Protein AF-A0A3A9BM14-F1 (afdb_monomer)

pLDDT: mean 90.72, std 15.38, range [27.19, 98.81]

Foldseek 3Di:
DDDDDDDDDDPDDPDDDQPQFDFADADPDDVPPQDADQDPLPDCVQQVFWFPVGGLSLLLVQLPDDQVPRDDDDAPPPVDPDDDGSNVRSLVVSLCRQQPVLAGTSVLLNCLLSLLVSLVVCVVVVPLVVLLSSLLSQLSNLLNVPDPDDDPDVSSRSNNVSSLVSNLNSLSNCRNPPLVVLLVDDPLSLQSSLLSNLSSLPVSPVSNLCVVCVLFFLFFQDPPPRDTDPQGGPPRDDCVVFWDFADQDPDHDPSYDSPDSRRNSSSSCSSSVNPVSNVSVRRQQIWGQDPPPRDIDRSSVRSSVVRD

Sequence (308 aa):
MELTKTTASKEKKTGTQPCAGVPFQAAEQRTGQYPYTLQELDSPLWEAYRGAYGNVREYLMILMGERELAPETFKLRRLDKTPKTNYEMAFDNLCENLWHQMSFYPATWLAMPYLARLMENWEKEKDREWLFQGILAAGSCLATDVYDSRPEDACVQESYENAILQIRAITTDFLAEHMDYVQEKDIGWRRGFAFAVTAILGEKRLAFMLTMSGLESCYIVCPGCENCDEDMEFGYFDLSERIEKAEAPDEKWDGVSLADGKLWLFNLFALLDDTEGMERLCYYFGTYTCPECGEQTPVFTGMEGYFL

Secondary structure (DSSP, 8-state):
----------------PPP-PPPPPPP---TTSS---PPPTT-THHHHS-BTTB--HHHHHHHTS-GGGPPP---S-TT--S---HHHHHHHHHHHHHSGGG---THHHHHHHHHHHHHHHHHHHT-HHHHHHHHHHHHHHHHHTTS----S-HHHHHHHHHHHHHHHHHHHHHHHH-HHHHHTS-HHHHHHHHHHHHHHHT-HHHHHHHHHHTTTB--EE-TTT--EE---BBTTB-GGGTEEPPPPP-SPP-SS--S-HHHHHHHHHHHTT-HHHHHHHHHHTSEEE-TTT--EEEHHHHHHHHH-

Nearest PDB structures (foldseek):
  4wnf-assembly1_A  TM=4.275E-01  e=5.633E+00  Homo sapiens
  6ob6-assembly1_A  TM=2.615E-01  e=4.010E+00  Homo sapiens

Mean predicted aligned error: 6.32 Å

Solvent-accessible surface area (backbone atoms only — not comparable to full-atom values): 17234 Å² total; per-residue (Å²): 134,87,76,89,81,79,81,76,79,78,75,76,75,82,67,81,75,75,66,80,37,52,67,40,50,59,55,90,79,55,95,77,76,49,74,52,61,73,70,62,83,86,42,72,59,47,76,74,31,28,22,74,85,37,67,54,55,69,31,52,56,39,66,76,46,59,64,94,70,29,62,91,67,76,69,76,66,74,83,63,80,72,88,67,55,39,38,56,37,30,51,51,44,41,48,48,18,29,30,44,94,70,37,65,26,57,23,37,52,60,44,41,25,49,52,30,54,51,39,57,50,26,56,76,70,66,35,63,67,58,37,52,53,43,48,37,50,52,6,49,39,34,16,27,62,66,62,92,80,70,69,91,47,65,67,50,45,50,14,29,54,20,15,48,54,44,40,33,42,55,48,36,33,44,50,42,76,41,50,69,66,48,53,72,48,56,70,69,58,42,50,50,44,51,30,10,48,35,12,51,75,64,44,16,61,59,15,29,53,42,57,76,35,67,76,46,43,63,44,27,22,38,92,84,76,64,52,72,42,76,68,40,29,71,94,79,37,72,55,73,82,41,32,52,59,33,82,74,71,89,71,80,58,85,27,74,71,72,85,48,65,67,52,46,49,52,25,51,32,38,62,54,70,33,65,65,57,49,59,47,47,19,46,52,66,8,38,30,43,39,89,89,81,61,50,72,44,49,30,53,62,22,26,43,65,59,79,109

Structure (mmCIF, N/CA/C/O backbone):
data_AF-A0A3A9BM14-F1
#
_entry.id   AF-A0A3A9BM14-F1
#
loop_
_atom_site.group_PDB
_atom_site.id
_atom_site.type_symbol
_atom_site.label_atom_id
_atom_site.label_alt_id
_atom_site.label_comp_id
_atom_site.label_asym_id
_atom_site.label_entity_id
_atom_site.label_seq_id
_atom_site.pdbx_PDB_ins_code
_atom_site.Cartn_x
_atom_site.Cartn_y
_atom_site.Cartn_z
_atom_site.occupancy
_atom_site.B_iso_or_equiv
_atom_site.auth_seq_id
_atom_site.auth_comp_id
_atom_site.auth_asym_id
_atom_site.auth_atom_id
_atom_site.pdbx_PDB_model_num
ATOM 1 N N . MET A 1 1 ? -47.122 -34.939 31.403 1.00 34.91 1 MET A N 1
ATOM 2 C CA . MET A 1 1 ? -45.705 -34.656 31.112 1.00 34.91 1 MET A CA 1
ATOM 3 C C . MET A 1 1 ? -45.588 -34.574 29.603 1.00 34.91 1 MET A C 1
ATOM 5 O O . MET A 1 1 ? -45.767 -35.587 28.949 1.00 34.91 1 MET A O 1
ATOM 9 N N . GLU A 1 2 ? -45.723 -33.372 29.041 1.00 27.19 2 GLU A N 1
ATOM 10 C CA . GLU A 1 2 ? -44.609 -32.413 28.850 1.00 27.19 2 GLU A CA 1
ATOM 11 C C . GLU A 1 2 ? -43.714 -32.881 27.691 1.00 27.19 2 GLU A C 1
ATOM 13 O O . GLU A 1 2 ? -43.302 -34.028 27.672 1.00 27.19 2 GLU A O 1
ATOM 18 N N . LEU A 1 3 ? -43.370 -32.105 26.668 1.00 29.27 3 LEU A N 1
ATOM 19 C CA . LEU A 1 3 ? -43.448 -30.670 26.423 1.00 29.27 3 LEU A CA 1
ATOM 20 C C . LEU A 1 3 ? -43.493 -30.483 24.897 1.00 29.27 3 LEU A C 1
ATOM 22 O O . LEU A 1 3 ? -42.619 -30.966 24.178 1.00 29.27 3 LEU A O 1
ATOM 26 N N . THR A 1 4 ? -44.488 -29.750 24.407 1.00 32.12 4 THR A N 1
ATOM 27 C CA . THR A 1 4 ? -44.455 -29.093 23.096 1.00 32.12 4 THR A CA 1
ATOM 28 C C . THR A 1 4 ? -43.295 -28.098 23.077 1.00 32.12 4 THR A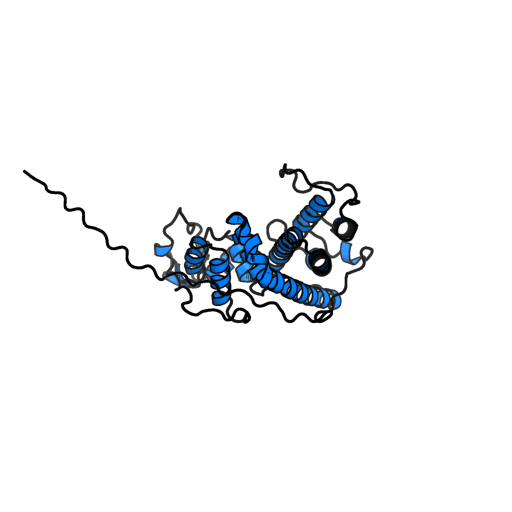 C 1
ATOM 30 O O . THR A 1 4 ? -43.334 -27.098 23.791 1.00 32.12 4 THR A O 1
ATOM 33 N N . LYS A 1 5 ? -42.255 -28.364 22.278 1.00 33.72 5 LYS A N 1
ATOM 34 C CA . LYS A 1 5 ? -41.194 -27.390 21.999 1.00 33.72 5 LYS A CA 1
ATOM 35 C C . LYS A 1 5 ? -41.661 -26.437 20.904 1.00 33.72 5 LYS A C 1
ATOM 37 O O . LYS A 1 5 ? -41.657 -26.767 19.724 1.00 33.72 5 LYS A O 1
ATOM 42 N N . THR A 1 6 ? -42.062 -25.249 21.330 1.00 32.09 6 THR A N 1
ATOM 43 C CA . THR A 1 6 ? -42.185 -24.041 20.519 1.00 32.09 6 THR A CA 1
ATOM 44 C C . THR A 1 6 ? -40.808 -23.667 19.967 1.00 32.09 6 THR A C 1
ATOM 46 O O . THR A 1 6 ? -39.925 -23.231 20.703 1.00 32.09 6 THR A O 1
ATOM 49 N N . THR A 1 7 ? -40.601 -23.833 18.663 1.00 30.39 7 THR A N 1
ATOM 50 C CA . THR A 1 7 ? -39.496 -23.196 17.939 1.00 30.39 7 THR A CA 1
ATOM 51 C C . THR A 1 7 ? -39.831 -21.723 17.750 1.00 30.39 7 THR A C 1
ATOM 53 O O . THR A 1 7 ? -40.600 -21.355 16.864 1.00 30.39 7 THR A O 1
ATOM 56 N N . ALA A 1 8 ? -39.272 -20.882 18.617 1.00 30.05 8 ALA A N 1
ATOM 57 C CA . ALA A 1 8 ? -39.237 -19.444 18.416 1.00 30.05 8 ALA A CA 1
ATOM 58 C C . ALA A 1 8 ? -38.345 -19.139 17.202 1.00 30.05 8 ALA A C 1
ATOM 60 O O . ALA A 1 8 ? -37.129 -19.329 17.238 1.00 30.05 8 ALA A O 1
ATOM 61 N N . SER A 1 9 ? -38.974 -18.690 16.118 1.00 30.41 9 SER A N 1
ATOM 62 C CA . SER A 1 9 ? -38.313 -18.028 14.998 1.00 30.41 9 SER A CA 1
ATOM 63 C C . SER A 1 9 ? -37.663 -16.748 15.524 1.00 30.41 9 SER A C 1
ATOM 65 O O . SER A 1 9 ? -38.359 -15.772 15.793 1.00 30.41 9 SER A O 1
ATOM 67 N N . LYS A 1 10 ? -36.337 -16.755 15.703 1.00 33.12 10 LYS A N 1
ATOM 68 C CA . LYS A 1 10 ? -35.570 -15.518 15.868 1.00 33.12 10 LYS A CA 1
ATOM 69 C C . LYS A 1 10 ? -35.674 -14.744 14.560 1.00 33.12 10 LYS A C 1
A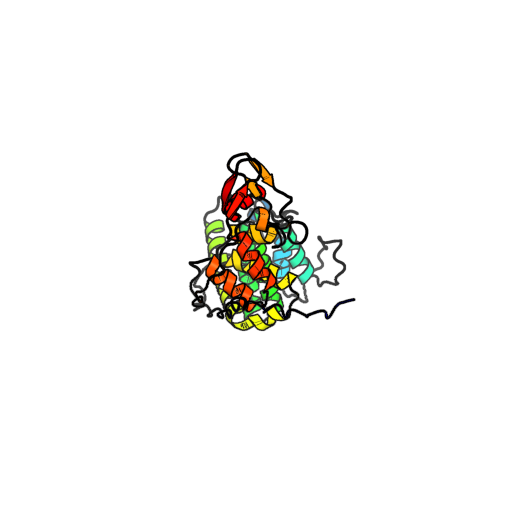TOM 71 O O . LYS A 1 10 ? -35.104 -15.147 13.548 1.00 33.12 10 LYS A O 1
ATOM 76 N N . GLU A 1 11 ? -36.428 -13.655 14.595 1.00 28.95 11 GLU A N 1
ATOM 77 C CA . GLU A 1 11 ? -36.419 -12.630 13.562 1.00 28.95 11 GLU A CA 1
ATOM 78 C C . GLU A 1 11 ? -34.969 -12.192 13.322 1.00 28.95 11 GLU A C 1
ATOM 80 O O . GLU A 1 11 ? -34.281 -11.712 14.227 1.00 28.95 11 GLU A O 1
ATOM 85 N N . LYS A 1 12 ? -34.489 -12.400 12.092 1.00 30.92 12 LYS A N 1
ATOM 86 C CA . LYS A 1 12 ? -33.296 -11.730 11.579 1.00 30.92 12 LYS A CA 1
ATOM 87 C C . LYS A 1 12 ? -33.589 -10.235 11.647 1.00 30.92 12 LYS A C 1
ATOM 89 O O . LYS A 1 12 ? -34.360 -9.730 10.833 1.00 30.92 12 LYS A O 1
ATOM 94 N N . LYS A 1 13 ? -32.983 -9.539 12.612 1.00 32.81 13 LYS A N 1
ATOM 95 C CA . LYS A 1 13 ? -32.814 -8.089 12.519 1.00 32.81 13 LYS A CA 1
ATOM 96 C C . LYS A 1 13 ? -32.187 -7.816 11.156 1.00 32.81 13 LYS A C 1
ATOM 98 O O . LYS A 1 13 ? -31.149 -8.385 10.824 1.00 32.81 13 LYS A O 1
ATOM 103 N N . THR A 1 14 ? -32.884 -7.021 10.361 1.00 33.28 14 THR A N 1
ATOM 104 C CA . THR A 1 14 ? -32.417 -6.446 9.106 1.00 33.28 14 THR A CA 1
ATOM 105 C C . THR A 1 14 ? -31.132 -5.686 9.395 1.00 33.28 14 THR A C 1
ATOM 107 O O . THR A 1 14 ? -31.178 -4.565 9.897 1.00 33.28 14 THR A O 1
ATOM 110 N N . GLY A 1 15 ? -29.996 -6.346 9.166 1.00 35.81 15 GLY A N 1
ATOM 111 C CA . GLY A 1 15 ? -28.701 -5.689 9.132 1.00 35.81 15 GLY A CA 1
ATOM 112 C C . GLY A 1 15 ? -28.738 -4.632 8.041 1.00 35.81 15 GLY A C 1
ATOM 113 O O . GLY A 1 15 ? -29.268 -4.884 6.954 1.00 35.81 15 GLY A O 1
ATOM 114 N N . THR A 1 16 ? -28.242 -3.448 8.376 1.00 41.06 16 THR A N 1
ATOM 115 C CA . THR A 1 16 ? -27.974 -2.350 7.455 1.00 41.06 16 THR A CA 1
ATOM 116 C C . THR A 1 16 ? -27.329 -2.931 6.202 1.00 41.06 16 THR A C 1
ATOM 118 O O . THR A 1 16 ? -26.332 -3.648 6.281 1.00 41.06 16 THR A O 1
ATOM 121 N N . GLN A 1 17 ? -27.976 -2.736 5.058 1.00 43.22 17 GLN A N 1
ATOM 122 C CA . GLN A 1 17 ? -27.499 -3.271 3.792 1.00 43.22 17 GLN A CA 1
ATOM 123 C C . GLN A 1 17 ? -26.143 -2.602 3.508 1.00 43.22 17 GLN A C 1
ATOM 125 O O . GLN A 1 17 ? -26.105 -1.370 3.512 1.00 43.22 17 GLN A O 1
ATOM 130 N N . PRO A 1 18 ? -25.039 -3.357 3.336 1.00 53.84 18 PRO A N 1
ATOM 131 C CA . PRO A 1 18 ? -23.729 -2.751 3.132 1.00 53.84 18 PRO A CA 1
ATOM 132 C C . PRO A 1 18 ? -23.779 -1.814 1.922 1.00 53.84 18 PRO A C 1
ATOM 134 O O . PRO A 1 18 ? -24.450 -2.109 0.926 1.00 53.84 18 PRO A O 1
ATOM 137 N N . CYS A 1 19 ? -23.123 -0.658 2.050 1.00 56.75 19 CYS A N 1
ATOM 138 C CA . CYS A 1 19 ? -23.063 0.361 1.010 1.00 56.75 19 CYS A CA 1
ATOM 139 C C . CYS A 1 19 ? -22.627 -0.291 -0.311 1.00 56.75 19 CYS A C 1
ATOM 141 O O . CYS A 1 19 ? -21.595 -0.953 -0.368 1.00 56.75 19 CYS A O 1
ATOM 143 N N . ALA A 1 20 ? -23.430 -0.155 -1.370 1.00 68.62 20 ALA A N 1
ATOM 144 C CA . ALA A 1 20 ? -23.022 -0.603 -2.696 1.00 68.62 20 ALA A CA 1
ATOM 145 C C . ALA A 1 20 ? -21.888 0.317 -3.167 1.00 68.62 20 ALA A C 1
ATOM 147 O O . ALA A 1 20 ? -22.146 1.498 -3.414 1.00 68.62 20 ALA A O 1
ATOM 148 N N . GLY A 1 21 ? -20.663 -0.215 -3.234 1.00 78.81 21 GLY A N 1
ATOM 149 C CA . GLY A 1 21 ? -19.456 0.557 -3.531 1.00 78.81 21 GLY A CA 1
ATOM 150 C C . GLY A 1 21 ? -19.586 1.382 -4.811 1.00 78.81 21 GLY A C 1
ATOM 151 O O . GLY A 1 21 ? -20.150 0.925 -5.809 1.00 78.81 21 GLY A O 1
ATOM 152 N N . VAL A 1 22 ? -19.087 2.616 -4.770 1.00 87.50 22 VAL A N 1
ATOM 153 C CA . VAL A 1 22 ? -19.095 3.534 -5.915 1.00 87.50 22 VAL A CA 1
ATOM 154 C C . VAL A 1 22 ? -17.809 3.357 -6.726 1.00 87.50 22 VAL A C 1
ATOM 156 O O . VAL A 1 22 ? -16.735 3.518 -6.147 1.00 87.50 22 VAL A O 1
ATOM 159 N N . PRO A 1 23 ? -17.885 3.043 -8.037 1.00 90.38 23 PRO A N 1
ATOM 160 C CA . PRO A 1 23 ? -16.704 2.915 -8.886 1.00 90.38 23 PRO A CA 1
ATOM 161 C C . PRO A 1 23 ? -15.851 4.185 -8.899 1.00 90.38 23 PRO A C 1
ATOM 163 O O . PRO A 1 23 ? -16.381 5.298 -8.930 1.00 90.38 23 PRO A O 1
ATOM 166 N N . PHE A 1 24 ? -14.532 4.001 -8.931 1.00 93.06 24 PHE A N 1
ATOM 167 C CA . PHE A 1 24 ? -13.585 5.088 -9.150 1.00 93.06 24 PHE A CA 1
ATOM 168 C C . PHE A 1 24 ? -13.808 5.690 -10.540 1.00 93.06 24 PHE A C 1
ATOM 170 O O . PHE A 1 24 ? -14.068 4.970 -11.507 1.00 93.06 24 PHE A O 1
ATOM 177 N N . GLN A 1 25 ? -13.714 7.012 -10.645 1.00 91.19 25 GLN A N 1
ATOM 178 C CA . GLN A 1 25 ? -13.680 7.689 -11.937 1.00 91.19 25 GLN A CA 1
ATOM 179 C C . GLN A 1 25 ? -12.226 7.814 -12.384 1.00 91.19 25 GLN A C 1
ATOM 181 O O . GLN A 1 25 ? -11.364 8.177 -11.583 1.00 91.19 25 GLN A O 1
ATOM 186 N N . ALA A 1 26 ? -11.972 7.523 -13.661 1.00 86.88 26 ALA A N 1
ATOM 187 C CA . ALA A 1 26 ? -10.646 7.661 -14.250 1.00 86.88 26 ALA A CA 1
ATOM 188 C C . ALA A 1 26 ? -10.095 9.075 -14.012 1.00 86.88 26 ALA A C 1
ATOM 190 O O . ALA A 1 26 ? -10.829 10.070 -14.070 1.00 86.88 26 ALA A O 1
ATOM 191 N N . ALA A 1 27 ? -8.798 9.161 -13.749 1.00 78.94 27 ALA A N 1
ATOM 192 C CA . ALA A 1 27 ? -8.115 10.431 -13.665 1.00 78.94 27 ALA A CA 1
ATOM 193 C C . ALA A 1 27 ? -8.164 11.108 -15.044 1.00 78.94 27 ALA A C 1
ATOM 195 O O . ALA A 1 27 ? -7.923 10.484 -16.077 1.00 78.94 27 ALA A O 1
ATOM 196 N N . GLU A 1 28 ? -8.435 12.416 -15.088 1.00 68.50 28 GLU A N 1
ATOM 197 C CA . GLU A 1 28 ? -8.215 13.201 -16.307 1.00 68.50 28 GLU A CA 1
ATOM 198 C C . GLU A 1 28 ? -6.698 13.332 -16.551 1.00 68.50 28 GLU A C 1
ATOM 200 O O . GLU A 1 28 ? -6.102 14.380 -16.300 1.00 68.50 28 GLU A O 1
ATOM 205 N N . GLN A 1 29 ? -6.040 12.256 -16.994 1.00 61.94 29 GLN A N 1
ATOM 206 C CA . GLN A 1 29 ? -4.607 12.266 -17.262 1.00 61.94 29 GLN A CA 1
ATOM 207 C C . GLN A 1 29 ? -4.277 13.236 -18.399 1.00 61.94 29 GLN A C 1
ATOM 209 O O . GLN A 1 29 ? -4.825 13.171 -19.504 1.00 61.94 29 GLN A O 1
ATOM 214 N N . ARG A 1 30 ? -3.285 14.097 -18.162 1.00 60.50 30 ARG A N 1
ATOM 215 C CA . ARG A 1 30 ? -2.548 14.777 -19.231 1.00 60.50 30 ARG A CA 1
ATOM 216 C C . ARG A 1 30 ? -1.130 14.231 -19.239 1.00 60.50 30 ARG A C 1
ATOM 218 O O . ARG A 1 30 ? -0.424 14.315 -18.240 1.00 60.50 30 ARG A O 1
ATOM 225 N N . THR A 1 31 ? -0.688 13.670 -20.361 1.00 60.03 31 THR A N 1
ATOM 226 C CA . THR A 1 31 ? 0.698 13.203 -20.510 1.00 60.03 31 THR A CA 1
ATOM 227 C C . THR A 1 31 ? 1.679 14.304 -20.088 1.00 60.03 31 THR A C 1
ATOM 229 O O . THR A 1 31 ? 1.597 15.426 -20.587 1.00 60.03 31 THR A O 1
ATOM 232 N N . GLY A 1 32 ? 2.600 13.990 -19.171 1.00 67.25 32 GLY A N 1
ATOM 233 C CA . GLY A 1 32 ? 3.591 14.945 -18.658 1.00 67.25 32 GLY A CA 1
ATOM 234 C C . GLY A 1 32 ? 3.098 15.868 -17.536 1.00 67.25 32 GLY A C 1
ATOM 235 O O . GLY A 1 32 ? 3.764 16.857 -17.243 1.00 67.25 32 GLY A O 1
ATOM 236 N N . GLN A 1 33 ? 1.956 15.570 -16.910 1.00 80.88 33 GLN A N 1
ATOM 237 C CA . GLN A 1 33 ? 1.412 16.357 -15.797 1.00 80.88 33 GLN A CA 1
ATOM 238 C C . GLN A 1 33 ? 2.306 16.351 -14.546 1.00 80.88 33 GLN A C 1
ATOM 240 O O . GLN A 1 33 ? 2.359 17.361 -13.847 1.00 80.88 33 GLN A O 1
ATOM 245 N N . TYR A 1 34 ? 3.033 15.257 -14.299 1.00 87.50 34 TYR A N 1
ATOM 246 C CA . TYR A 1 34 ? 3.915 15.090 -13.140 1.00 87.50 34 TYR A CA 1
ATOM 247 C C . TYR A 1 34 ? 5.324 14.685 -13.601 1.00 87.50 34 TYR A C 1
ATOM 249 O O . TYR A 1 34 ? 5.630 13.496 -13.691 1.00 87.50 34 TYR A O 1
ATOM 257 N N . PRO A 1 35 ? 6.189 15.641 -13.981 1.00 92.31 35 PRO A N 1
ATOM 258 C CA . PRO A 1 35 ? 7.515 15.316 -14.493 1.00 92.31 35 PRO A CA 1
ATOM 259 C C . PRO A 1 35 ? 8.417 14.760 -13.382 1.00 92.31 35 PRO A C 1
ATOM 261 O O . PRO A 1 35 ? 8.706 15.445 -12.408 1.00 92.31 35 PRO A O 1
ATOM 264 N N . TYR A 1 36 ? 8.919 13.540 -13.553 1.00 96.31 36 TYR A N 1
ATOM 265 C CA . TYR A 1 36 ? 9.937 12.938 -12.688 1.00 96.31 36 TYR A CA 1
ATOM 266 C C . TYR A 1 36 ? 11.169 12.539 -13.510 1.00 96.31 36 TYR A C 1
ATOM 268 O O . TYR A 1 36 ? 11.092 12.329 -14.725 1.00 96.31 36 TYR A O 1
ATOM 276 N N . THR A 1 37 ? 12.319 12.436 -12.846 1.00 96.12 37 THR A N 1
ATOM 277 C CA . THR A 1 37 ? 13.608 12.101 -13.468 1.00 96.12 37 THR A CA 1
ATOM 278 C C . THR A 1 37 ? 14.123 10.770 -12.937 1.00 96.12 37 THR A C 1
ATOM 280 O O . THR A 1 37 ? 14.162 10.536 -11.728 1.00 96.12 37 THR A O 1
ATOM 283 N N . LEU A 1 38 ? 14.550 9.895 -13.845 1.00 97.50 38 LEU A N 1
ATOM 284 C CA . LEU A 1 38 ? 15.217 8.653 -13.478 1.00 97.50 38 LEU A CA 1
ATOM 285 C C . LEU A 1 38 ? 16.669 8.958 -13.122 1.00 97.50 38 LEU A C 1
ATOM 287 O O . LEU A 1 38 ? 17.401 9.528 -13.929 1.00 97.50 38 LEU A O 1
ATOM 291 N N . GLN A 1 39 ? 17.092 8.571 -11.922 1.00 97.12 39 GLN A N 1
ATOM 292 C CA . GLN A 1 39 ? 18.493 8.699 -11.547 1.00 97.12 39 GLN A CA 1
ATOM 293 C C . GLN A 1 39 ? 19.339 7.749 -12.395 1.00 97.12 39 GLN A C 1
ATOM 295 O O . GLN A 1 39 ? 19.127 6.541 -12.325 1.00 97.12 39 GLN A O 1
ATOM 300 N N . GLU A 1 40 ? 20.317 8.277 -13.135 1.00 96.31 40 GLU A N 1
ATOM 301 C CA . GLU A 1 40 ? 21.243 7.474 -13.948 1.00 96.31 40 GLU A CA 1
ATOM 302 C C . GLU A 1 40 ? 21.810 6.284 -13.158 1.00 96.31 40 GLU A C 1
ATOM 304 O O . GLU A 1 40 ? 22.197 6.422 -11.993 1.00 96.31 40 GLU A O 1
ATOM 309 N N . LEU A 1 41 ? 21.829 5.100 -13.772 1.00 94.25 41 LEU A N 1
ATOM 310 C CA . LEU A 1 41 ? 22.166 3.836 -13.098 1.00 94.25 41 LEU A CA 1
ATOM 311 C C . LEU A 1 41 ? 23.651 3.721 -12.711 1.00 94.25 41 LEU A C 1
ATOM 313 O O . LEU A 1 41 ? 24.004 2.921 -11.843 1.00 94.25 41 LEU A O 1
ATOM 317 N N . ASP A 1 42 ? 24.520 4.525 -13.326 1.00 93.94 42 ASP A N 1
ATOM 318 C CA . ASP A 1 42 ? 25.943 4.648 -12.991 1.00 93.94 42 ASP A CA 1
ATOM 319 C C . ASP A 1 42 ? 26.229 5.739 -11.941 1.00 93.94 42 ASP A C 1
ATOM 321 O O . ASP A 1 42 ? 27.377 5.924 -11.529 1.00 93.94 42 ASP A O 1
ATOM 325 N N . SER A 1 43 ? 25.189 6.428 -11.462 1.00 95.19 43 SER A N 1
ATOM 326 C CA . SER A 1 43 ? 25.308 7.467 -10.446 1.00 95.19 43 SER A CA 1
ATOM 327 C C . SER A 1 43 ? 25.844 6.926 -9.117 1.00 95.19 43 SER A C 1
ATOM 329 O O . SER A 1 43 ? 25.388 5.878 -8.644 1.00 95.19 43 SER A O 1
ATOM 331 N N . PRO A 1 44 ? 26.733 7.672 -8.431 1.00 95.00 44 PRO A N 1
ATOM 332 C CA . PRO A 1 44 ? 27.209 7.298 -7.102 1.00 95.00 44 PRO A CA 1
ATOM 333 C C . PRO A 1 44 ? 26.096 7.309 -6.043 1.00 95.00 44 PRO A C 1
ATOM 335 O O . PRO A 1 44 ? 26.278 6.732 -4.972 1.00 95.00 44 PRO A O 1
ATOM 338 N N . LEU A 1 45 ? 24.936 7.918 -6.325 1.00 95.06 45 LEU A N 1
ATOM 339 C CA . LEU A 1 45 ? 23.804 7.917 -5.398 1.00 95.06 45 LEU A CA 1
ATOM 340 C C . LEU A 1 45 ? 23.311 6.500 -5.081 1.00 95.06 45 LEU A C 1
ATOM 342 O O . LEU A 1 45 ? 22.874 6.262 -3.963 1.00 95.06 45 LEU A O 1
ATOM 346 N N . TRP A 1 46 ? 23.461 5.531 -5.988 1.00 96.12 46 TRP A N 1
ATOM 347 C CA . TRP A 1 46 ? 23.075 4.138 -5.726 1.00 96.12 46 TRP A CA 1
ATOM 348 C C . TRP A 1 46 ? 23.936 3.436 -4.662 1.00 96.12 46 TRP A C 1
ATOM 350 O O . TRP A 1 46 ? 23.526 2.413 -4.114 1.00 96.12 46 TRP A O 1
ATOM 360 N N . GLU A 1 47 ? 25.109 3.984 -4.335 1.00 94.81 47 GLU A N 1
ATOM 361 C CA . GLU A 1 47 ? 25.924 3.515 -3.207 1.00 94.81 47 GLU A CA 1
ATOM 362 C C . GLU A 1 47 ? 25.520 4.176 -1.880 1.00 94.81 47 GLU A C 1
ATOM 364 O O . GLU A 1 47 ? 25.715 3.587 -0.817 1.00 94.81 47 GLU A O 1
ATOM 369 N N . ALA A 1 48 ? 24.923 5.371 -1.931 1.00 93.38 48 ALA A N 1
ATOM 370 C CA . ALA A 1 48 ? 24.411 6.079 -0.757 1.00 93.38 48 ALA A CA 1
ATOM 371 C C . ALA A 1 48 ? 22.991 5.619 -0.379 1.00 93.38 48 ALA A C 1
ATOM 373 O O . ALA A 1 48 ? 22.703 5.353 0.787 1.00 93.38 48 ALA A O 1
ATOM 374 N N . TYR A 1 49 ? 22.114 5.474 -1.371 1.00 95.44 49 TYR A N 1
ATOM 375 C CA . TYR A 1 49 ? 20.712 5.099 -1.216 1.00 95.44 49 TYR A CA 1
ATOM 376 C C . TYR A 1 49 ? 20.541 3.596 -1.448 1.00 95.44 49 TYR A C 1
ATOM 378 O O . TYR A 1 49 ? 20.289 3.142 -2.565 1.00 95.44 49 TYR A O 1
ATOM 386 N N . ARG A 1 50 ? 20.717 2.809 -0.382 1.00 96.06 50 ARG A N 1
ATOM 387 C CA . ARG A 1 50 ? 20.716 1.338 -0.444 1.00 96.06 50 ARG A CA 1
ATOM 388 C C . ARG A 1 50 ? 19.403 0.734 0.050 1.00 96.06 50 ARG A C 1
ATOM 390 O O . ARG A 1 50 ? 18.684 1.338 0.844 1.00 96.06 50 ARG A O 1
ATOM 397 N N . GLY A 1 51 ? 19.102 -0.455 -0.457 1.00 97.06 51 GLY A N 1
ATOM 398 C CA . GLY A 1 51 ? 18.024 -1.317 0.006 1.00 97.06 51 GLY A CA 1
ATOM 399 C C . GLY A 1 51 ? 18.465 -2.223 1.152 1.00 97.06 51 GLY A C 1
ATOM 400 O O . GLY A 1 51 ? 19.635 -2.225 1.547 1.00 97.06 51 GLY A O 1
ATOM 401 N N . ALA A 1 52 ? 17.541 -3.052 1.634 1.00 96.75 52 ALA A N 1
ATOM 402 C CA . ALA A 1 52 ? 17.780 -4.019 2.708 1.00 96.75 52 ALA A CA 1
ATOM 403 C C . ALA A 1 52 ? 18.992 -4.936 2.461 1.00 96.75 52 ALA A C 1
ATOM 405 O O . ALA A 1 52 ? 19.731 -5.272 3.386 1.00 96.75 52 ALA A O 1
ATOM 406 N N . TYR A 1 53 ? 19.220 -5.308 1.201 1.00 95.75 53 TYR A N 1
ATOM 407 C CA . TYR A 1 53 ? 20.268 -6.232 0.775 1.00 95.75 53 TYR A CA 1
ATOM 408 C C . TYR A 1 53 ? 21.343 -5.559 -0.090 1.00 95.75 53 TYR A C 1
ATOM 410 O O . TYR A 1 53 ? 22.150 -6.244 -0.722 1.00 95.75 53 TYR A O 1
ATOM 418 N N . GLY A 1 54 ? 21.403 -4.224 -0.091 1.00 94.69 54 GLY A N 1
ATOM 419 C CA . GLY A 1 54 ? 22.447 -3.453 -0.758 1.00 94.69 54 GLY A CA 1
ATOM 420 C C . GLY A 1 54 ? 21.957 -2.659 -1.966 1.00 94.69 54 GLY A C 1
ATOM 421 O O . GLY A 1 54 ? 20.922 -2.005 -1.920 1.00 94.69 54 GLY A O 1
ATOM 422 N N . ASN A 1 55 ? 22.770 -2.618 -3.020 1.00 94.75 55 ASN A N 1
ATOM 423 C CA . ASN A 1 55 ? 22.484 -1.806 -4.202 1.00 94.75 55 ASN A CA 1
ATOM 424 C C . ASN A 1 55 ? 21.405 -2.494 -5.063 1.00 94.75 55 ASN A C 1
ATOM 426 O O . ASN A 1 55 ? 21.498 -3.692 -5.325 1.00 94.75 55 ASN A O 1
ATOM 430 N N . VAL A 1 56 ? 20.392 -1.740 -5.501 1.00 96.88 56 VAL A N 1
ATOM 431 C CA . VAL A 1 56 ? 19.247 -2.252 -6.279 1.00 96.88 56 VAL A CA 1
ATOM 432 C C . VAL A 1 56 ? 19.353 -2.011 -7.786 1.00 96.88 56 VAL A C 1
ATOM 434 O O . VAL A 1 56 ? 18.496 -2.477 -8.537 1.00 96.88 56 VAL A O 1
ATOM 437 N N . ARG A 1 57 ? 20.395 -1.301 -8.246 1.00 96.12 57 ARG A N 1
ATOM 438 C CA . ARG A 1 57 ? 20.546 -0.870 -9.647 1.00 96.12 57 ARG A CA 1
ATOM 439 C C . ARG A 1 57 ? 20.459 -2.024 -10.642 1.00 96.12 57 ARG A C 1
ATOM 441 O O . ARG A 1 57 ? 19.896 -1.862 -11.715 1.00 96.12 57 ARG A O 1
ATOM 448 N N . GLU A 1 58 ? 21.004 -3.188 -10.289 1.00 94.75 58 GLU A N 1
ATOM 449 C CA . GLU A 1 58 ? 21.061 -4.345 -11.186 1.00 94.75 58 GLU A CA 1
ATOM 450 C C . GLU A 1 58 ? 19.656 -4.884 -11.461 1.00 94.75 58 GLU A C 1
ATOM 452 O O . GLU A 1 58 ? 19.339 -5.220 -12.597 1.00 94.75 58 GLU A O 1
ATOM 457 N N . TYR A 1 59 ? 18.776 -4.876 -10.457 1.00 97.69 59 TYR A N 1
ATOM 458 C CA . TYR A 1 59 ? 17.380 -5.264 -10.644 1.00 97.69 59 TYR A CA 1
ATOM 459 C C . TYR A 1 59 ? 16.637 -4.250 -11.513 1.00 97.69 59 TYR A C 1
ATOM 461 O O . TYR A 1 59 ? 15.908 -4.645 -12.415 1.00 97.69 59 TYR A O 1
ATOM 469 N N . LEU A 1 60 ? 16.876 -2.950 -11.312 1.00 97.69 60 LEU A N 1
ATOM 470 C CA . LEU A 1 60 ? 16.291 -1.902 -12.155 1.00 97.69 60 LEU A CA 1
ATOM 471 C C . LEU A 1 60 ? 16.761 -2.009 -13.611 1.00 97.69 60 LEU A C 1
ATOM 473 O O . LEU A 1 60 ? 15.945 -1.905 -14.519 1.00 97.69 60 LEU A O 1
ATOM 477 N N . MET A 1 61 ? 18.044 -2.295 -13.850 1.00 96.38 61 MET A N 1
ATOM 478 C CA . MET A 1 61 ? 18.574 -2.551 -15.194 1.00 96.38 61 MET A CA 1
ATOM 479 C C . MET A 1 61 ? 17.861 -3.713 -15.889 1.00 96.38 61 MET A C 1
ATOM 481 O O . MET A 1 61 ? 17.534 -3.604 -17.067 1.00 96.38 61 MET A O 1
ATOM 485 N N . ILE A 1 62 ? 17.612 -4.810 -15.164 1.00 97.56 62 ILE A N 1
ATOM 486 C CA . ILE A 1 62 ? 16.880 -5.967 -15.695 1.00 97.56 62 ILE A CA 1
ATOM 487 C C . ILE A 1 62 ? 15.438 -5.577 -16.026 1.00 97.56 62 ILE A C 1
ATOM 489 O O . ILE A 1 62 ? 14.957 -5.874 -17.117 1.00 97.56 62 ILE A O 1
ATOM 493 N N . LEU A 1 63 ? 14.758 -4.894 -15.102 1.00 97.62 63 LEU A N 1
ATOM 494 C CA . LEU A 1 63 ? 13.339 -4.561 -15.235 1.00 97.62 63 LEU A CA 1
ATOM 495 C C . LEU A 1 63 ? 13.056 -3.544 -16.343 1.00 97.62 63 LEU A C 1
ATOM 497 O O . LEU A 1 63 ? 11.987 -3.581 -16.948 1.00 97.62 63 LEU A O 1
ATOM 501 N N . MET A 1 64 ? 14.014 -2.657 -16.612 1.00 96.88 64 MET A N 1
ATOM 502 C CA . MET A 1 64 ? 13.945 -1.662 -17.685 1.00 96.88 64 MET A CA 1
ATOM 503 C C . MET A 1 64 ? 14.306 -2.229 -19.068 1.00 96.88 64 MET A C 1
ATOM 505 O O . MET A 1 64 ? 14.176 -1.519 -20.065 1.00 96.88 64 MET A O 1
ATOM 509 N N . GLY A 1 65 ? 14.791 -3.472 -19.132 1.00 95.00 65 GLY A N 1
ATOM 510 C CA . GLY A 1 65 ? 15.103 -4.180 -20.372 1.00 95.00 65 GLY A CA 1
ATOM 511 C C . GLY A 1 65 ? 13.937 -5.015 -20.912 1.00 95.00 65 GLY A C 1
ATOM 512 O O . GLY A 1 65 ? 12.820 -4.987 -20.399 1.00 95.00 65 GLY A O 1
ATOM 513 N N . GLU A 1 66 ? 14.213 -5.792 -21.960 1.00 93.12 66 GLU A N 1
ATOM 514 C CA . GLU A 1 66 ? 13.258 -6.753 -22.526 1.00 93.12 66 GLU A CA 1
ATOM 515 C C . GLU A 1 66 ? 13.082 -7.962 -21.592 1.00 93.12 66 GLU A C 1
ATOM 517 O O . GLU A 1 66 ? 14.063 -8.591 -21.180 1.00 93.12 66 GLU A O 1
ATOM 522 N N . ARG A 1 67 ? 11.830 -8.316 -21.276 1.00 93.19 67 ARG A N 1
ATOM 523 C CA . ARG A 1 67 ? 11.499 -9.330 -20.258 1.00 93.19 67 ARG A CA 1
ATOM 524 C C . ARG A 1 67 ? 12.042 -10.715 -20.614 1.00 93.19 67 ARG A C 1
ATOM 526 O O . ARG A 1 67 ? 12.564 -11.424 -19.755 1.00 93.19 67 ARG A O 1
ATOM 533 N N . GLU A 1 68 ? 11.952 -11.086 -21.888 1.00 92.12 68 GLU A N 1
ATOM 534 C CA . GLU A 1 68 ? 12.378 -12.379 -22.431 1.00 92.12 68 GLU A CA 1
ATOM 535 C C . GLU A 1 68 ? 13.904 -12.525 -22.483 1.00 92.12 68 GLU A C 1
ATOM 537 O O . GLU A 1 68 ? 14.416 -13.644 -22.536 1.00 92.12 68 GLU A O 1
ATOM 542 N N . LEU A 1 69 ? 14.629 -11.402 -22.458 1.00 94.25 69 LEU A N 1
ATOM 543 C CA . LEU A 1 69 ? 16.092 -11.344 -22.482 1.00 94.25 69 LEU A CA 1
ATOM 544 C C . LEU A 1 69 ? 16.692 -11.024 -21.107 1.00 94.25 69 LEU A C 1
ATOM 546 O O . LEU A 1 69 ? 17.895 -10.770 -21.011 1.00 94.25 69 LEU A O 1
ATOM 550 N N . ALA A 1 70 ? 15.878 -11.044 -20.046 1.00 95.31 70 ALA A N 1
ATOM 551 C CA . ALA A 1 70 ? 16.327 -10.770 -18.691 1.00 95.31 70 ALA A CA 1
ATOM 552 C C . ALA A 1 70 ? 17.498 -11.705 -18.309 1.00 95.31 70 ALA A C 1
ATOM 554 O O . ALA A 1 70 ? 17.336 -12.936 -18.323 1.00 95.31 70 ALA A O 1
ATOM 555 N N . PRO A 1 71 ? 18.683 -11.155 -17.974 1.00 95.12 71 PRO A N 1
ATOM 556 C CA . PRO A 1 71 ? 19.844 -11.957 -17.614 1.00 95.12 71 PRO A CA 1
ATOM 557 C C . PRO A 1 71 ? 19.590 -12.727 -16.318 1.00 95.12 71 PRO A C 1
ATOM 559 O O . PRO A 1 71 ? 18.731 -12.362 -15.516 1.00 95.12 71 PRO A O 1
ATOM 562 N N . GLU A 1 72 ? 20.348 -13.804 -16.111 1.00 93.12 72 GLU A N 1
ATOM 563 C CA . GLU A 1 72 ? 20.240 -14.614 -14.899 1.00 93.12 72 GLU A CA 1
ATOM 564 C C . GLU A 1 72 ? 20.434 -13.754 -13.644 1.00 93.12 72 GLU A C 1
ATOM 566 O O . GLU A 1 72 ? 21.362 -12.949 -13.550 1.00 93.12 72 GLU A O 1
ATOM 571 N N . THR A 1 73 ? 19.547 -13.942 -12.671 1.00 92.56 73 THR A N 1
ATOM 572 C CA . THR A 1 73 ? 19.627 -13.304 -11.360 1.00 92.56 73 THR A CA 1
ATOM 573 C C . THR A 1 73 ? 19.384 -14.344 -10.275 1.00 92.56 73 THR A C 1
ATOM 575 O O . THR A 1 73 ? 18.753 -15.378 -10.504 1.00 92.56 73 THR A O 1
ATOM 578 N N . PHE A 1 74 ? 19.916 -14.101 -9.083 1.00 88.00 74 PHE A N 1
ATOM 579 C CA . PHE A 1 74 ? 19.744 -15.014 -7.961 1.00 88.00 74 PHE A CA 1
ATOM 580 C C . PHE A 1 74 ? 18.398 -14.775 -7.273 1.00 88.00 74 PHE A C 1
ATOM 582 O O . PHE A 1 74 ? 17.863 -13.677 -7.308 1.00 88.00 74 PHE A O 1
ATOM 589 N N . LYS A 1 75 ? 17.854 -15.781 -6.586 1.00 89.25 75 LYS A N 1
ATOM 590 C CA . LYS A 1 75 ? 16.600 -15.640 -5.833 1.00 89.25 75 LYS A CA 1
ATOM 591 C C . LYS A 1 75 ? 16.877 -15.274 -4.371 1.00 89.25 75 LYS A C 1
ATOM 593 O O . LYS A 1 75 ? 17.407 -16.110 -3.631 1.00 89.25 75 LYS A O 1
ATOM 598 N N . LEU A 1 76 ? 16.494 -14.068 -3.927 1.00 89.19 76 LEU A N 1
ATOM 599 C CA . LEU A 1 76 ? 16.565 -13.687 -2.503 1.00 89.19 76 LEU A CA 1
ATOM 600 C C . LEU A 1 76 ? 15.588 -14.517 -1.657 1.00 89.19 76 LEU A C 1
ATOM 602 O O . LEU A 1 76 ? 15.974 -15.096 -0.638 1.00 89.19 76 LEU A O 1
ATOM 606 N N . ARG A 1 77 ? 14.340 -14.660 -2.122 1.00 86.75 77 ARG A N 1
ATOM 607 C CA . ARG A 1 77 ? 13.275 -15.442 -1.465 1.00 86.75 77 ARG A CA 1
ATOM 608 C C . ARG A 1 77 ? 13.463 -16.953 -1.649 1.00 86.75 77 ARG A C 1
ATOM 610 O O . ARG A 1 77 ? 12.702 -17.607 -2.356 1.00 86.75 77 ARG A O 1
ATOM 617 N N . ARG A 1 78 ? 14.472 -17.542 -1.001 1.00 85.50 78 ARG A N 1
ATOM 618 C CA . ARG A 1 78 ? 14.858 -18.964 -1.181 1.00 85.50 78 ARG A CA 1
ATOM 619 C C . ARG A 1 78 ? 13.767 -19.987 -0.839 1.00 85.50 78 ARG A C 1
ATOM 621 O O . ARG A 1 78 ? 13.848 -21.126 -1.291 1.00 85.50 78 ARG A O 1
ATOM 628 N N . LEU A 1 79 ? 12.794 -19.608 -0.010 1.00 88.12 79 LEU A N 1
ATOM 629 C CA . LEU A 1 79 ? 11.709 -20.492 0.425 1.00 88.12 79 LEU A CA 1
ATOM 630 C C . LEU A 1 79 ? 10.510 -20.497 -0.525 1.00 88.12 79 LEU A C 1
ATOM 632 O O . LEU A 1 79 ? 9.724 -21.444 -0.490 1.00 88.12 79 LEU A O 1
ATOM 636 N N . ASP A 1 80 ? 10.382 -19.488 -1.387 1.00 87.69 80 ASP A N 1
ATOM 637 C CA . ASP A 1 80 ? 9.375 -19.504 -2.438 1.00 87.69 80 ASP A CA 1
ATOM 638 C C . ASP A 1 80 ? 9.777 -20.548 -3.491 1.00 87.69 80 ASP A C 1
ATOM 640 O O . ASP A 1 80 ? 10.845 -20.469 -4.103 1.00 87.69 80 ASP A O 1
ATOM 644 N N . LYS A 1 81 ? 8.921 -21.550 -3.695 1.00 89.38 81 LYS A N 1
ATOM 645 C CA . LYS A 1 81 ? 9.157 -22.657 -4.636 1.00 89.38 81 LYS A CA 1
ATOM 646 C C . LYS A 1 81 ? 8.493 -22.436 -5.992 1.00 89.38 81 LYS A C 1
ATOM 648 O O . LYS A 1 81 ? 8.619 -23.293 -6.864 1.00 89.38 81 LYS A O 1
ATOM 653 N N . THR A 1 82 ? 7.794 -21.319 -6.169 1.00 90.12 82 THR A N 1
ATOM 654 C CA . THR A 1 82 ? 7.130 -20.982 -7.427 1.00 90.12 82 THR A CA 1
ATOM 655 C C . THR A 1 82 ? 8.188 -20.794 -8.519 1.00 90.12 82 THR A C 1
ATOM 657 O O . THR A 1 82 ? 9.163 -20.062 -8.289 1.00 90.12 82 THR A O 1
ATOM 660 N N . PRO A 1 83 ? 8.051 -21.462 -9.681 1.00 90.50 83 PRO A N 1
ATOM 661 C CA . PRO A 1 83 ? 8.895 -21.196 -10.839 1.00 90.50 83 PRO A CA 1
ATOM 662 C C . PRO A 1 83 ? 8.730 -19.740 -11.274 1.00 90.50 83 PRO A C 1
ATOM 664 O O . PRO A 1 83 ? 7.602 -19.280 -11.419 1.00 90.50 83 PRO A O 1
ATOM 667 N N . LYS A 1 84 ? 9.845 -19.030 -11.465 1.00 93.12 84 LYS A N 1
ATOM 668 C CA . LYS A 1 84 ? 9.862 -17.622 -11.873 1.00 93.12 84 LYS A CA 1
ATOM 669 C C . LYS A 1 84 ? 10.887 -17.403 -12.974 1.00 93.12 84 LYS A C 1
ATOM 671 O O . LYS A 1 84 ? 11.957 -18.013 -12.968 1.00 93.12 84 LYS A O 1
ATOM 676 N N . THR A 1 85 ? 10.545 -16.537 -13.912 1.00 95.31 85 THR A N 1
ATOM 677 C CA . THR A 1 85 ? 11.463 -15.979 -14.904 1.00 95.31 85 THR A CA 1
ATOM 678 C C . THR A 1 85 ? 12.498 -15.080 -14.227 1.00 95.31 85 THR A C 1
ATOM 680 O O . THR A 1 85 ? 12.314 -14.624 -13.098 1.00 95.31 85 THR A O 1
ATOM 683 N N . ASN A 1 86 ? 13.590 -14.777 -14.929 1.00 96.62 86 ASN A N 1
ATOM 684 C CA . ASN A 1 86 ? 14.596 -13.839 -14.427 1.00 96.62 86 ASN A CA 1
ATOM 685 C C . ASN A 1 86 ? 14.019 -12.437 -14.178 1.00 96.62 86 ASN A C 1
ATOM 687 O O . ASN A 1 86 ? 14.418 -11.776 -13.223 1.00 96.62 86 ASN A O 1
ATOM 691 N N . TYR A 1 87 ? 13.052 -12.012 -14.996 1.00 97.12 87 TYR A N 1
ATOM 692 C CA . TYR A 1 87 ? 12.356 -10.739 -14.829 1.00 97.12 87 TYR A CA 1
ATOM 693 C C . TYR A 1 87 ? 11.532 -10.707 -13.533 1.00 97.12 87 TYR A C 1
ATOM 695 O O . TYR A 1 87 ? 11.685 -9.798 -12.720 1.00 97.12 87 TYR A O 1
ATOM 703 N N . GLU A 1 88 ? 10.727 -11.745 -13.279 1.00 96.88 88 GLU A N 1
ATOM 704 C CA . GLU A 1 88 ? 9.961 -11.879 -12.030 1.00 96.88 88 GLU A CA 1
ATOM 705 C C . GLU A 1 88 ? 10.873 -11.981 -10.803 1.00 96.88 88 GLU A C 1
ATOM 707 O O . GLU A 1 88 ? 10.588 -11.383 -9.768 1.00 96.88 88 GLU A O 1
ATOM 712 N N . MET A 1 89 ? 11.997 -12.699 -10.910 1.00 96.75 89 MET A N 1
ATOM 713 C CA . MET A 1 89 ? 12.983 -12.763 -9.827 1.00 96.75 89 MET A CA 1
ATOM 714 C C . MET A 1 89 ? 13.632 -11.400 -9.559 1.00 96.75 89 MET A C 1
ATOM 716 O O . MET A 1 89 ? 13.815 -11.038 -8.399 1.00 96.75 89 MET A O 1
ATOM 720 N N . ALA A 1 90 ? 13.953 -10.623 -10.598 1.00 97.88 90 ALA A N 1
ATOM 721 C CA . ALA A 1 90 ? 14.477 -9.270 -10.430 1.00 97.88 90 ALA A CA 1
ATOM 722 C C . ALA A 1 90 ? 13.449 -8.347 -9.759 1.00 97.88 90 ALA A C 1
ATOM 724 O O . ALA A 1 90 ? 13.815 -7.581 -8.868 1.00 97.88 90 ALA A O 1
ATOM 725 N N . PHE A 1 91 ? 12.168 -8.461 -10.122 1.00 98.00 91 PHE A N 1
ATOM 726 C CA . PHE A 1 91 ? 11.091 -7.697 -9.491 1.00 98.00 91 PHE A CA 1
ATOM 727 C C . PHE A 1 91 ? 10.916 -8.049 -8.011 1.00 98.00 91 PHE A C 1
ATOM 729 O O . PHE A 1 91 ? 10.898 -7.158 -7.160 1.00 98.00 91 PHE A O 1
ATOM 736 N N . ASP A 1 92 ? 10.863 -9.343 -7.684 1.00 97.00 92 ASP A N 1
ATOM 737 C CA . ASP A 1 92 ? 10.827 -9.821 -6.299 1.00 97.00 92 ASP A CA 1
ATOM 738 C C . ASP A 1 92 ? 12.015 -9.294 -5.492 1.00 97.00 92 ASP A C 1
ATOM 740 O O . ASP A 1 92 ? 11.853 -8.837 -4.361 1.00 97.00 92 ASP A O 1
ATOM 744 N N . ASN A 1 93 ? 13.220 -9.373 -6.062 1.00 97.56 93 ASN A N 1
ATOM 745 C CA . ASN A 1 93 ? 14.434 -8.943 -5.385 1.00 97.56 93 ASN A CA 1
ATOM 746 C C . ASN A 1 93 ? 14.465 -7.430 -5.169 1.00 97.56 93 ASN A C 1
ATOM 748 O O . ASN A 1 93 ? 14.951 -6.976 -4.1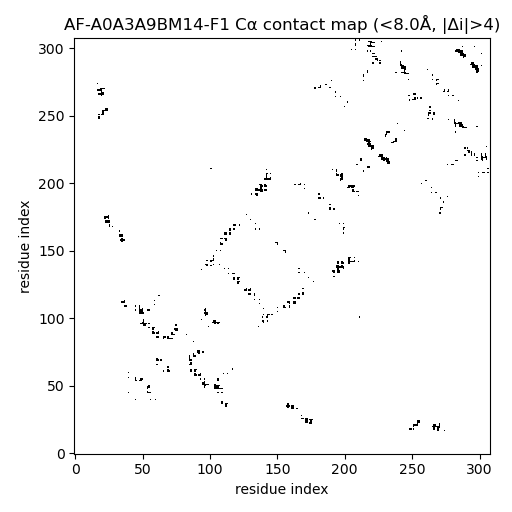30 1.00 97.56 93 ASN A O 1
ATOM 752 N N . LEU A 1 94 ? 13.954 -6.654 -6.129 1.00 98.31 94 LEU A N 1
ATOM 753 C CA . LEU A 1 94 ? 13.757 -5.223 -5.958 1.00 98.31 94 LEU A CA 1
ATOM 754 C C . LEU A 1 94 ? 12.802 -4.975 -4.788 1.00 98.31 94 LEU A C 1
ATOM 756 O O . LEU A 1 94 ? 13.182 -4.284 -3.851 1.00 98.31 94 LEU A O 1
ATOM 760 N N . CYS A 1 95 ? 11.622 -5.598 -4.783 1.00 97.44 95 CYS A N 1
ATOM 761 C CA . CYS A 1 95 ? 10.642 -5.453 -3.703 1.00 97.44 95 CYS A CA 1
ATOM 762 C C . CYS A 1 95 ? 11.239 -5.794 -2.329 1.00 97.44 95 CYS A C 1
ATOM 764 O O . CYS A 1 95 ? 11.136 -5.000 -1.396 1.00 97.44 95 CYS A O 1
ATOM 766 N N . GLU A 1 96 ? 11.955 -6.917 -2.224 1.00 96.06 96 GLU A N 1
ATOM 767 C CA . GLU A 1 96 ? 12.679 -7.300 -1.007 1.00 96.06 96 GLU A CA 1
ATOM 768 C C . GLU A 1 96 ? 13.720 -6.273 -0.570 1.00 96.06 96 GLU A C 1
ATOM 770 O O . GLU A 1 96 ? 14.054 -6.217 0.600 1.00 96.06 96 GLU A O 1
ATOM 775 N N . ASN A 1 97 ? 14.265 -5.459 -1.465 1.00 97.69 97 ASN A N 1
ATOM 776 C CA . ASN A 1 97 ? 15.189 -4.403 -1.072 1.00 97.69 97 ASN A CA 1
ATOM 777 C C . ASN A 1 97 ? 14.492 -3.113 -0.642 1.00 97.69 97 ASN A C 1
ATOM 779 O O . ASN A 1 97 ? 15.069 -2.377 0.157 1.00 97.69 97 ASN A O 1
ATOM 783 N N . LEU A 1 98 ? 13.310 -2.821 -1.184 1.00 97.50 98 LEU A N 1
ATOM 784 C CA . LEU A 1 98 ? 12.630 -1.541 -0.982 1.00 97.50 98 LEU A CA 1
ATOM 785 C C . LEU A 1 98 ? 11.759 -1.507 0.279 1.00 97.50 98 LEU A C 1
ATOM 787 O O . LEU A 1 98 ? 11.583 -0.434 0.855 1.00 97.50 98 LEU A O 1
ATOM 791 N N . TRP A 1 99 ? 11.237 -2.659 0.715 1.00 93.69 99 TRP A N 1
ATOM 792 C CA . TRP A 1 99 ? 10.321 -2.730 1.861 1.00 93.69 99 TRP A CA 1
ATOM 793 C C . TRP A 1 99 ? 10.449 -4.012 2.707 1.00 93.69 99 TRP A C 1
ATOM 795 O O . TRP A 1 99 ? 9.475 -4.460 3.311 1.00 93.69 99 TRP A O 1
ATOM 805 N N . HIS A 1 100 ? 11.642 -4.623 2.783 1.00 93.75 100 HIS A N 1
ATOM 806 C CA . HIS A 1 100 ? 11.869 -5.788 3.655 1.00 93.75 100 HIS A CA 1
ATOM 807 C C . HIS A 1 100 ? 11.342 -5.548 5.075 1.00 93.75 100 HIS A C 1
ATOM 809 O O . HIS A 1 100 ? 11.581 -4.489 5.652 1.00 93.75 100 HIS A O 1
ATOM 815 N N . GLN A 1 101 ? 10.640 -6.536 5.642 1.00 91.81 101 GLN A N 1
ATOM 816 C CA . GLN A 1 101 ? 10.075 -6.452 6.998 1.00 91.81 101 GLN A CA 1
ATOM 817 C C . GLN A 1 101 ? 9.267 -5.164 7.242 1.00 91.81 101 GLN A C 1
ATOM 819 O O . GLN A 1 101 ? 9.290 -4.626 8.345 1.00 91.81 101 GLN A O 1
ATOM 824 N N . MET A 1 102 ? 8.585 -4.652 6.208 1.00 93.25 102 MET A N 1
ATOM 825 C CA . MET A 1 102 ? 7.804 -3.413 6.279 1.00 93.25 102 MET A CA 1
ATOM 826 C C . MET A 1 102 ? 8.615 -2.200 6.771 1.00 93.25 102 MET A C 1
ATOM 828 O O . MET A 1 102 ? 8.077 -1.293 7.391 1.00 93.25 102 MET A O 1
ATOM 832 N N . SER A 1 103 ? 9.914 -2.153 6.471 1.00 93.94 103 SER A N 1
ATOM 833 C CA . SER A 1 103 ? 10.771 -0.995 6.752 1.00 93.94 103 SER A CA 1
ATOM 834 C C . SER A 1 103 ? 10.958 -0.122 5.514 1.00 93.94 103 SER A C 1
ATOM 836 O O . SER A 1 103 ? 10.952 -0.616 4.388 1.00 93.94 103 SER A O 1
ATOM 838 N N . PHE A 1 104 ? 11.161 1.182 5.704 1.00 95.25 104 PHE A N 1
ATOM 839 C CA . PHE A 1 104 ? 11.521 2.077 4.606 1.00 95.25 104 PHE A CA 1
ATOM 840 C C . PHE A 1 104 ? 13.026 2.034 4.352 1.00 95.25 104 PHE A C 1
ATOM 842 O O . PHE A 1 104 ? 13.822 2.272 5.262 1.00 95.25 104 PHE A O 1
ATOM 849 N N . TYR A 1 105 ? 13.425 1.780 3.106 1.00 96.38 105 TYR A N 1
ATOM 850 C CA . TYR A 1 105 ? 14.832 1.779 2.714 1.00 96.38 105 TYR A CA 1
ATOM 851 C C . TYR A 1 105 ? 15.170 2.960 1.797 1.00 96.38 105 TYR A C 1
ATOM 853 O O . TYR A 1 105 ? 14.424 3.231 0.858 1.00 96.38 105 TYR A O 1
ATOM 861 N N . PRO A 1 106 ? 16.319 3.640 1.986 1.00 96.12 106 PRO A N 1
ATOM 862 C CA . PRO A 1 106 ? 16.694 4.805 1.182 1.00 96.12 106 PRO A CA 1
ATOM 863 C C . PRO A 1 106 ? 16.709 4.575 -0.336 1.00 96.12 106 PRO A C 1
ATOM 865 O O . PRO A 1 106 ? 16.433 5.509 -1.085 1.00 96.12 106 PRO A O 1
ATOM 868 N N . ALA A 1 107 ? 16.986 3.355 -0.812 1.00 97.31 107 ALA A N 1
ATOM 869 C CA . ALA A 1 107 ? 16.878 3.027 -2.240 1.00 97.31 107 ALA A CA 1
ATOM 870 C C . ALA A 1 107 ? 15.498 3.355 -2.841 1.00 97.31 107 ALA A C 1
ATOM 872 O O . ALA A 1 107 ? 15.415 3.654 -4.031 1.00 97.31 107 ALA A O 1
ATOM 873 N N . THR A 1 108 ? 14.434 3.351 -2.034 1.00 97.44 108 THR A N 1
ATOM 874 C CA . THR A 1 108 ? 13.068 3.691 -2.448 1.00 97.44 108 THR A CA 1
ATOM 875 C C . THR A 1 108 ? 12.967 5.109 -3.014 1.00 97.44 108 THR A C 1
ATOM 877 O O . THR A 1 108 ? 12.246 5.303 -3.992 1.00 97.44 108 THR A O 1
ATOM 880 N N . TRP A 1 109 ? 13.760 6.068 -2.512 1.00 97.75 109 TRP A N 1
ATOM 881 C CA . TRP A 1 109 ? 13.816 7.432 -3.060 1.00 97.75 109 TRP A CA 1
ATOM 882 C C . TRP A 1 109 ? 14.186 7.449 -4.545 1.00 97.75 109 TRP A C 1
ATOM 884 O O . TRP A 1 109 ? 13.598 8.188 -5.330 1.00 97.75 109 TRP A O 1
ATOM 894 N N . LEU A 1 110 ? 15.142 6.605 -4.937 1.00 97.88 110 LEU A N 1
ATOM 895 C CA . LEU A 1 110 ? 15.623 6.528 -6.314 1.00 97.88 110 LEU A CA 1
ATOM 896 C C . LEU A 1 110 ? 14.824 5.530 -7.159 1.00 97.88 110 LEU A C 1
ATOM 898 O O . LEU A 1 110 ? 14.702 5.717 -8.366 1.00 97.88 110 LEU A O 1
ATOM 902 N N . ALA A 1 111 ? 14.288 4.470 -6.549 1.00 98.38 111 ALA A N 1
ATOM 903 C CA . ALA A 1 111 ? 13.581 3.403 -7.251 1.00 98.38 111 ALA A CA 1
ATOM 904 C C . ALA A 1 111 ? 12.115 3.741 -7.569 1.00 98.38 111 ALA A C 1
ATOM 906 O O . ALA A 1 111 ? 11.593 3.237 -8.562 1.00 98.38 111 ALA A O 1
ATOM 907 N N . MET A 1 112 ? 11.447 4.601 -6.792 1.00 98.38 112 MET A N 1
ATOM 908 C CA . MET A 1 112 ? 10.044 4.966 -7.048 1.00 98.38 112 MET A CA 1
ATOM 909 C C . MET A 1 112 ? 9.827 5.611 -8.436 1.00 98.38 112 MET A C 1
ATOM 911 O O . MET A 1 112 ? 8.916 5.175 -9.141 1.00 98.38 112 MET A O 1
ATOM 915 N N . PRO A 1 113 ? 10.679 6.547 -8.915 1.00 98.44 113 PRO A N 1
ATOM 916 C CA . PRO A 1 113 ? 10.641 7.014 -10.307 1.00 98.44 113 PRO A CA 1
ATOM 917 C C . PRO A 1 113 ? 10.739 5.895 -11.353 1.00 98.44 113 PRO A C 1
ATOM 919 O O . PRO A 1 113 ? 10.073 5.943 -12.387 1.00 98.44 113 PRO A O 1
ATOM 922 N N . TYR A 1 114 ? 11.539 4.859 -11.091 1.00 98.62 114 TYR A N 1
ATOM 923 C CA . TYR A 1 114 ? 11.628 3.703 -11.983 1.00 98.62 114 TYR A CA 1
ATOM 924 C C . TYR A 1 114 ? 10.358 2.850 -11.944 1.00 98.62 114 TYR A C 1
ATOM 926 O O . TYR A 1 114 ? 9.900 2.423 -12.999 1.00 98.62 114 TYR A O 1
ATOM 934 N N . LEU A 1 115 ? 9.756 2.639 -10.767 1.00 98.50 115 LEU A N 1
ATOM 935 C CA . LEU A 1 115 ? 8.462 1.957 -10.657 1.00 98.50 115 LEU A CA 1
ATOM 936 C C . LEU A 1 115 ? 7.369 2.703 -11.431 1.00 98.50 115 LEU A C 1
ATOM 938 O O . LEU A 1 115 ? 6.638 2.068 -12.186 1.00 98.50 115 LEU A O 1
ATOM 942 N N . ALA A 1 116 ? 7.316 4.036 -11.338 1.00 98.31 116 ALA A N 1
ATOM 943 C CA . ALA A 1 116 ? 6.396 4.847 -12.137 1.00 98.31 116 ALA A CA 1
ATOM 944 C C . ALA A 1 116 ? 6.600 4.610 -13.643 1.00 98.31 116 ALA A C 1
ATOM 946 O O . ALA A 1 116 ? 5.640 4.347 -14.367 1.00 98.31 116 ALA A O 1
ATOM 947 N N . ARG A 1 117 ? 7.856 4.609 -14.111 1.00 98.12 117 ARG A N 1
ATOM 948 C CA . ARG A 1 117 ? 8.179 4.347 -15.521 1.00 98.12 117 ARG A CA 1
ATOM 949 C C . ARG A 1 117 ? 7.795 2.938 -15.975 1.00 98.12 117 ARG A C 1
ATOM 951 O O . ARG A 1 117 ? 7.317 2.774 -17.096 1.00 98.12 117 ARG A O 1
ATOM 958 N N . LEU A 1 118 ? 8.029 1.928 -15.139 1.00 98.38 118 LEU A N 1
ATOM 959 C CA . LEU A 1 118 ? 7.642 0.547 -15.427 1.00 98.38 118 LEU A CA 1
ATOM 960 C C . LEU A 1 118 ? 6.122 0.432 -15.554 1.00 98.38 118 LEU A C 1
ATOM 962 O O . LEU A 1 118 ? 5.638 -0.112 -16.543 1.00 98.38 118 LEU A O 1
ATOM 966 N N . MET A 1 119 ? 5.377 1.031 -14.622 1.00 98.19 119 MET A N 1
ATOM 967 C CA . MET A 1 119 ? 3.915 1.045 -14.652 1.00 98.19 119 MET A CA 1
ATOM 968 C C . MET A 1 119 ? 3.362 1.757 -15.891 1.00 98.19 119 MET A C 1
ATOM 970 O O . MET A 1 119 ? 2.459 1.225 -16.527 1.00 98.19 119 MET A O 1
ATOM 974 N N . GLU A 1 120 ? 3.941 2.885 -16.314 1.00 96.88 120 GLU A N 1
ATOM 975 C CA . GLU A 1 120 ? 3.570 3.535 -17.585 1.00 96.88 120 GLU A CA 1
ATOM 976 C C . GLU A 1 120 ? 3.776 2.621 -18.804 1.00 96.88 120 GLU A C 1
ATOM 978 O O . GLU A 1 120 ? 3.044 2.708 -19.791 1.00 96.88 120 GLU A O 1
ATOM 983 N N . ASN A 1 121 ? 4.816 1.784 -18.795 1.00 96.62 121 ASN A N 1
ATOM 984 C CA . ASN A 1 121 ? 5.071 0.849 -19.888 1.00 96.62 121 ASN A CA 1
ATOM 985 C C . ASN A 1 121 ? 4.077 -0.317 -19.851 1.00 96.62 121 ASN A C 1
ATOM 987 O O . ASN A 1 121 ? 3.494 -0.643 -20.884 1.00 96.62 121 ASN A O 1
ATOM 991 N N . TRP A 1 122 ? 3.811 -0.876 -18.670 1.00 97.50 122 TRP A N 1
ATOM 992 C CA . TRP A 1 122 ? 2.812 -1.931 -18.478 1.00 97.50 122 TRP A CA 1
ATOM 993 C C . TRP A 1 122 ? 1.398 -1.468 -18.845 1.00 97.50 122 TRP A C 1
ATOM 995 O O . TRP A 1 122 ? 0.645 -2.223 -19.455 1.00 97.50 122 TRP A O 1
ATOM 1005 N N . GLU A 1 123 ? 1.057 -0.208 -18.573 1.00 95.19 123 GLU A N 1
ATOM 1006 C CA . GLU A 1 123 ? -0.191 0.420 -19.017 1.00 95.19 123 GLU A CA 1
ATOM 1007 C C . GLU A 1 123 ? -0.291 0.484 -20.546 1.00 95.19 123 GLU A C 1
ATOM 1009 O O . GLU A 1 123 ? -1.288 0.044 -21.124 1.00 95.19 123 GLU A O 1
ATOM 1014 N N . LYS A 1 124 ? 0.768 0.932 -21.235 1.00 95.06 124 LYS A N 1
ATOM 1015 C CA . LYS A 1 124 ? 0.818 0.942 -22.712 1.00 95.06 124 LYS A CA 1
ATOM 1016 C C . LYS A 1 124 ? 0.708 -0.461 -23.307 1.00 95.06 124 LYS A C 1
ATOM 1018 O O . LYS A 1 124 ? 0.099 -0.636 -24.363 1.00 95.06 124 LYS A O 1
ATOM 1023 N N . GLU A 1 125 ? 1.290 -1.448 -22.634 1.00 95.56 125 GLU A N 1
ATOM 1024 C CA . GLU A 1 125 ? 1.224 -2.868 -22.991 1.00 95.56 125 GLU A CA 1
ATOM 1025 C C . GLU A 1 125 ? -0.132 -3.508 -22.644 1.00 95.56 125 GLU A C 1
ATOM 1027 O O . GLU A 1 125 ? -0.416 -4.615 -23.102 1.00 95.56 125 GLU A O 1
ATOM 1032 N N . LYS A 1 126 ? -0.992 -2.805 -21.890 1.00 96.06 126 LYS A N 1
ATOM 1033 C CA . LYS A 1 126 ? -2.258 -3.308 -21.327 1.00 96.06 126 LYS A CA 1
ATOM 1034 C C . LYS A 1 126 ? -2.064 -4.545 -20.448 1.00 96.06 126 LYS A C 1
ATOM 1036 O O . LYS A 1 126 ? -2.902 -5.450 -20.415 1.00 96.06 126 LYS A O 1
ATOM 1041 N N . ASP A 1 127 ? -0.943 -4.589 -19.740 1.00 97.50 127 ASP A N 1
ATOM 1042 C CA . ASP A 1 127 ? -0.554 -5.700 -18.887 1.00 97.50 127 ASP A CA 1
ATOM 1043 C C . ASP A 1 127 ? -1.098 -5.518 -17.466 1.00 97.50 127 ASP A C 1
ATOM 1045 O O . ASP A 1 127 ? -0.436 -5.012 -16.558 1.00 97.50 127 ASP A O 1
ATOM 1049 N N . ARG A 1 128 ? -2.353 -5.934 -17.281 1.00 97.25 128 ARG A N 1
ATOM 1050 C CA . ARG A 1 128 ? -3.064 -5.785 -16.005 1.00 97.25 128 ARG A CA 1
ATOM 1051 C C . ARG A 1 128 ? -2.436 -6.555 -14.842 1.00 97.25 128 ARG A C 1
ATOM 1053 O O . ARG A 1 128 ? -2.580 -6.122 -13.704 1.00 97.25 128 ARG A O 1
ATOM 1060 N N . GLU A 1 129 ? -1.751 -7.675 -15.095 1.00 97.69 129 GLU A N 1
ATOM 1061 C CA . GLU A 1 129 ? -1.080 -8.410 -14.013 1.00 97.69 129 GLU A CA 1
ATOM 1062 C C . GLU A 1 129 ? 0.130 -7.622 -13.521 1.00 97.69 129 GLU A C 1
ATOM 1064 O O . GLU A 1 129 ? 0.280 -7.429 -12.319 1.00 97.69 129 GLU A O 1
ATOM 1069 N N . TRP A 1 130 ? 0.947 -7.090 -14.428 1.00 98.06 130 TRP A N 1
ATOM 1070 C CA . TRP A 1 130 ? 2.097 -6.286 -14.025 1.00 98.06 130 TRP A CA 1
ATOM 1071 C C . TRP A 1 130 ? 1.710 -4.936 -13.427 1.00 98.06 130 TRP A C 1
ATOM 1073 O O . TRP A 1 130 ? 2.335 -4.511 -12.458 1.00 98.06 130 TRP A O 1
ATOM 1083 N N . LEU A 1 131 ? 0.637 -4.299 -13.904 1.00 98.38 131 LEU A N 1
ATOM 1084 C CA . LEU A 1 131 ? 0.072 -3.130 -13.224 1.00 98.38 131 LEU A CA 1
ATOM 1085 C C . LEU A 1 131 ? -0.374 -3.462 -11.798 1.00 98.38 131 LEU A C 1
ATOM 1087 O O . LEU A 1 131 ? -0.027 -2.731 -10.873 1.00 98.38 131 LEU A O 1
ATOM 1091 N N . PHE A 1 132 ? -1.073 -4.582 -11.598 1.00 98.69 132 PHE A N 1
ATOM 1092 C CA . PHE A 1 132 ? -1.474 -5.042 -10.269 1.00 98.69 132 PHE A CA 1
ATOM 1093 C C . PHE A 1 132 ? -0.257 -5.269 -9.353 1.00 98.69 132 PHE A C 1
ATOM 1095 O O . PHE A 1 132 ? -0.234 -4.772 -8.226 1.00 98.69 132 PHE A O 1
ATOM 1102 N N . GLN A 1 133 ? 0.790 -5.941 -9.847 1.00 98.44 133 GLN A N 1
ATOM 1103 C CA . GLN A 1 133 ? 2.045 -6.135 -9.106 1.00 98.44 133 GLN A CA 1
ATOM 1104 C C . GLN A 1 133 ? 2.760 -4.805 -8.812 1.00 98.44 133 GLN A C 1
ATOM 1106 O O . GLN A 1 133 ? 3.283 -4.611 -7.715 1.00 98.44 133 GLN A O 1
ATOM 1111 N N . GLY A 1 134 ? 2.752 -3.866 -9.761 1.00 98.62 134 GLY A N 1
ATOM 1112 C CA . GLY A 1 134 ? 3.297 -2.519 -9.601 1.00 98.62 134 GLY A CA 1
ATOM 1113 C C . GLY A 1 134 ? 2.584 -1.715 -8.518 1.00 98.62 134 GLY A C 1
ATOM 1114 O O . GLY A 1 134 ? 3.248 -1.125 -7.669 1.00 98.62 134 GLY A O 1
ATOM 1115 N N . ILE A 1 135 ? 1.248 -1.755 -8.499 1.00 98.81 135 ILE A N 1
ATOM 1116 C CA . ILE A 1 135 ? 0.419 -1.111 -7.469 1.00 98.81 135 ILE A CA 1
ATOM 1117 C C . ILE A 1 135 ? 0.753 -1.686 -6.093 1.00 98.81 135 ILE A C 1
ATOM 1119 O O . ILE A 1 135 ? 0.986 -0.922 -5.158 1.00 98.81 135 ILE A O 1
ATOM 1123 N N . LEU A 1 136 ? 0.848 -3.013 -5.966 1.00 98.62 136 LEU A N 1
ATOM 1124 C CA . LEU A 1 136 ? 1.247 -3.646 -4.709 1.00 98.62 136 LEU A CA 1
ATOM 1125 C C . LEU A 1 136 ? 2.641 -3.200 -4.265 1.00 98.62 136 LEU A C 1
ATOM 1127 O O . LEU A 1 136 ? 2.805 -2.767 -3.130 1.00 98.62 136 LEU A O 1
ATOM 1131 N N . ALA A 1 137 ? 3.632 -3.244 -5.156 1.00 98.50 137 ALA A N 1
ATOM 1132 C CA . ALA A 1 137 ? 5.000 -2.856 -4.825 1.00 98.50 137 ALA A CA 1
ATOM 1133 C C . ALA A 1 137 ? 5.109 -1.377 -4.423 1.00 98.50 137 ALA A C 1
ATOM 1135 O O . ALA A 1 137 ? 5.718 -1.062 -3.398 1.00 98.50 137 ALA A O 1
ATOM 1136 N N . ALA A 1 138 ? 4.505 -0.473 -5.198 1.00 98.62 138 ALA A N 1
ATOM 1137 C CA . ALA A 1 138 ? 4.503 0.954 -4.903 1.00 98.62 138 ALA A CA 1
ATOM 1138 C C . ALA A 1 138 ? 3.758 1.245 -3.596 1.00 98.62 138 ALA A C 1
ATOM 1140 O O . ALA A 1 138 ? 4.276 1.957 -2.740 1.00 98.62 138 ALA A O 1
ATOM 1141 N N . GLY A 1 139 ? 2.582 0.647 -3.403 1.00 98.56 139 GLY A N 1
ATOM 1142 C CA . GLY A 1 139 ? 1.799 0.805 -2.186 1.00 98.56 139 GLY A CA 1
ATOM 1143 C C . GLY A 1 139 ? 2.516 0.282 -0.945 1.00 98.56 139 GLY A C 1
ATOM 1144 O O . GLY A 1 139 ? 2.546 0.983 0.060 1.00 98.56 139 GLY A O 1
ATOM 1145 N N . SER A 1 140 ? 3.180 -0.876 -1.017 1.00 97.88 140 SER A N 1
ATOM 1146 C CA . SER A 1 140 ? 4.004 -1.386 0.086 1.00 97.88 140 SER A CA 1
ATOM 1147 C C . SER A 1 140 ? 5.163 -0.446 0.422 1.00 97.88 140 SER A C 1
ATOM 1149 O O . SER A 1 140 ? 5.395 -0.171 1.594 1.00 97.88 140 SER A O 1
ATOM 1151 N N . CYS A 1 141 ? 5.850 0.113 -0.579 1.00 97.69 141 CYS A N 1
ATOM 1152 C CA . CYS A 1 141 ? 6.896 1.114 -0.347 1.00 97.69 141 CYS A CA 1
ATOM 1153 C C . CYS A 1 141 ? 6.343 2.402 0.289 1.00 97.69 141 CYS A C 1
ATOM 1155 O O . CYS A 1 141 ? 6.977 2.994 1.156 1.00 97.69 141 CYS A O 1
ATOM 1157 N N . LEU A 1 142 ? 5.162 2.853 -0.139 1.00 97.88 142 LEU A N 1
ATOM 1158 C CA . LEU A 1 142 ? 4.542 4.073 0.381 1.00 97.88 142 LEU A CA 1
ATOM 1159 C C . LEU A 1 142 ? 3.934 3.887 1.767 1.00 97.88 142 LEU A C 1
ATOM 1161 O O . LEU A 1 142 ? 3.904 4.841 2.538 1.00 97.88 142 LEU A O 1
ATOM 1165 N N . ALA A 1 143 ? 3.485 2.677 2.097 1.00 97.25 143 ALA A N 1
ATOM 1166 C CA . ALA A 1 143 ? 3.050 2.338 3.441 1.00 97.25 143 ALA A CA 1
ATOM 1167 C C . ALA A 1 143 ? 4.216 2.460 4.431 1.00 97.25 143 ALA A C 1
ATOM 1169 O O . ALA A 1 143 ? 4.004 2.905 5.547 1.00 97.25 143 ALA A O 1
ATOM 1170 N N . THR A 1 144 ? 5.452 2.136 4.037 1.00 96.06 144 THR A N 1
ATOM 1171 C CA . THR A 1 144 ? 6.617 2.284 4.928 1.00 96.06 144 THR A CA 1
ATOM 1172 C C . THR A 1 144 ? 7.157 3.717 5.001 1.00 96.06 144 THR A C 1
ATOM 1174 O O . THR A 1 144 ? 7.863 4.054 5.95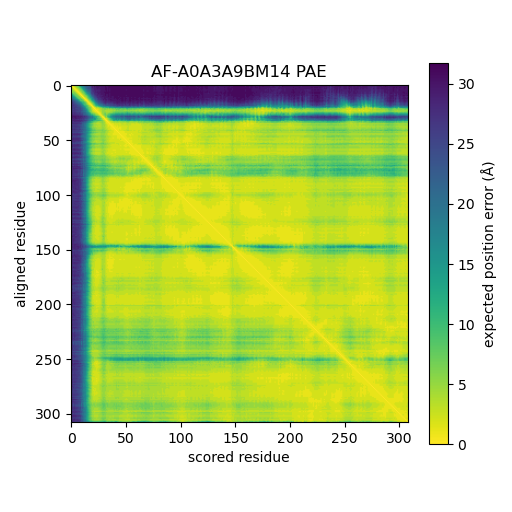0 1.00 96.06 144 THR A O 1
ATOM 1177 N N . ASP A 1 145 ? 6.788 4.600 4.067 1.00 94.81 145 ASP A N 1
ATOM 1178 C CA . ASP A 1 145 ? 7.142 6.033 4.054 1.00 94.81 145 ASP A CA 1
ATOM 1179 C C . ASP A 1 145 ? 6.302 6.854 5.058 1.00 94.81 145 ASP A C 1
ATOM 1181 O O . ASP A 1 145 ? 5.597 7.809 4.714 1.00 94.81 145 ASP A O 1
ATOM 1185 N N . VAL A 1 146 ? 6.357 6.437 6.321 1.00 88.88 146 VAL A N 1
ATOM 1186 C CA . VAL A 1 146 ? 5.657 7.029 7.474 1.00 88.88 146 VAL A CA 1
ATOM 1187 C C . VAL A 1 146 ? 6.612 7.699 8.463 1.00 88.88 146 VAL A C 1
ATOM 1189 O O . VAL A 1 146 ? 6.160 8.378 9.386 1.00 88.88 146 VAL A O 1
ATOM 1192 N N . TYR A 1 147 ? 7.920 7.555 8.235 1.00 79.19 147 TYR A N 1
ATOM 1193 C CA . TYR A 1 147 ? 8.987 8.169 9.020 1.00 79.19 147 TYR A CA 1
ATOM 1194 C C . TYR A 1 147 ? 9.477 9.475 8.375 1.00 79.19 147 TYR A C 1
ATOM 1196 O O . TYR A 1 147 ? 9.539 9.602 7.152 1.00 79.19 147 TYR A O 1
ATOM 1204 N N . ASP A 1 148 ? 9.901 10.437 9.196 1.00 75.88 148 ASP A N 1
ATOM 1205 C CA . ASP A 1 148 ? 10.251 11.798 8.754 1.00 75.88 148 ASP A CA 1
ATOM 1206 C C . ASP A 1 148 ? 11.624 11.925 8.066 1.00 75.88 148 ASP A C 1
ATOM 1208 O O . ASP A 1 148 ? 12.093 13.031 7.786 1.00 75.88 148 ASP A O 1
ATOM 1212 N N . SER A 1 149 ? 12.300 10.812 7.764 1.00 82.62 149 SER A N 1
ATOM 1213 C CA . SER A 1 149 ? 13.543 10.866 6.996 1.00 82.62 149 SER A CA 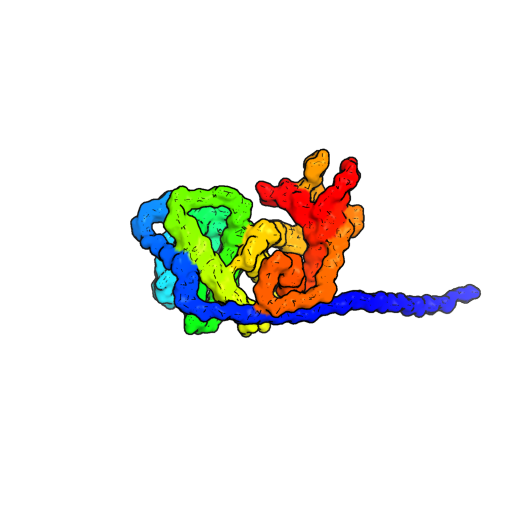1
ATOM 1214 C C . SER A 1 149 ? 13.260 11.301 5.558 1.00 82.62 149 SER A C 1
ATOM 1216 O O . SER A 1 149 ? 12.387 10.743 4.888 1.00 82.62 149 SER A O 1
ATOM 1218 N N . ARG A 1 150 ? 14.019 12.282 5.070 1.00 91.12 150 ARG A N 1
ATOM 1219 C CA . ARG A 1 150 ? 13.941 12.795 3.699 1.00 91.12 150 ARG A CA 1
ATOM 1220 C C . ARG A 1 150 ? 15.334 12.796 3.069 1.00 91.12 150 ARG A C 1
ATOM 1222 O O . ARG A 1 150 ? 16.318 12.906 3.805 1.00 91.12 150 ARG A O 1
ATOM 1229 N N . PRO A 1 151 ? 15.441 12.626 1.742 1.00 90.44 151 PRO A N 1
ATOM 1230 C CA . PRO A 1 151 ? 16.726 12.716 1.065 1.00 90.44 151 PRO A CA 1
ATOM 1231 C C . PRO A 1 151 ? 17.267 14.148 1.183 1.00 90.44 151 PRO A C 1
ATOM 1233 O O . PRO A 1 151 ? 16.509 15.113 1.147 1.00 90.44 151 PRO A O 1
ATOM 1236 N N . GLU A 1 152 ? 18.585 14.295 1.316 1.00 88.88 152 GLU A N 1
ATOM 1237 C CA . GLU A 1 152 ? 19.222 15.622 1.378 1.00 88.88 152 GLU A CA 1
ATOM 1238 C C . GLU A 1 152 ? 19.162 16.354 0.026 1.00 88.88 152 GLU A C 1
ATOM 1240 O O . GLU A 1 152 ? 19.222 17.583 -0.034 1.00 88.88 152 GLU A O 1
ATOM 1245 N N . ASP A 1 153 ? 19.053 15.595 -1.065 1.00 91.75 153 ASP A N 1
ATOM 1246 C CA . ASP A 1 153 ? 18.982 16.119 -2.422 1.00 91.75 153 ASP A CA 1
ATOM 1247 C C . ASP A 1 153 ? 17.530 16.457 -2.796 1.00 91.75 153 ASP A C 1
ATOM 1249 O O . ASP A 1 153 ? 16.685 15.574 -2.972 1.00 91.75 153 ASP A O 1
ATOM 1253 N N . ALA A 1 154 ? 17.251 17.753 -2.956 1.00 92.25 154 ALA A N 1
ATOM 1254 C CA . ALA A 1 154 ? 15.929 18.256 -3.317 1.00 92.25 154 ALA A CA 1
ATOM 1255 C C . ALA A 1 154 ? 15.429 17.733 -4.676 1.00 92.25 154 ALA A C 1
ATOM 1257 O O . ALA A 1 154 ? 14.227 17.548 -4.842 1.00 92.25 154 ALA A O 1
ATOM 1258 N N . CYS A 1 155 ? 16.324 17.451 -5.631 1.00 93.88 155 CYS A N 1
ATOM 1259 C CA . CYS A 1 155 ? 15.931 16.895 -6.929 1.00 93.88 155 CYS A CA 1
ATOM 1260 C C . CYS A 1 155 ? 15.476 15.437 -6.787 1.00 93.88 155 CYS A C 1
ATOM 1262 O O . CYS A 1 155 ? 14.539 15.010 -7.463 1.00 93.88 155 CYS A O 1
ATOM 1264 N N . VAL A 1 156 ? 16.118 14.674 -5.893 1.00 96.44 156 VAL A N 1
ATOM 1265 C CA . VAL A 1 156 ? 15.685 13.308 -5.556 1.00 96.44 156 VAL A CA 1
ATOM 1266 C C . VAL A 1 156 ? 14.310 13.345 -4.895 1.00 96.44 156 VAL A C 1
ATOM 1268 O O . VAL A 1 156 ? 13.435 12.570 -5.281 1.00 96.44 156 VAL A O 1
ATOM 1271 N N . GLN A 1 157 ? 14.100 14.268 -3.951 1.00 95.69 157 GLN A N 1
ATOM 1272 C CA . GLN A 1 157 ? 12.802 14.440 -3.299 1.00 95.69 157 GLN A CA 1
ATOM 1273 C C . GLN A 1 157 ? 11.696 14.799 -4.302 1.00 95.69 157 GLN A C 1
ATOM 1275 O O . GLN A 1 157 ? 10.675 14.117 -4.352 1.00 95.69 157 GLN A O 1
ATOM 1280 N N . GLU A 1 158 ? 11.907 15.830 -5.123 1.00 96.69 158 GLU A N 1
ATOM 1281 C CA . GLU A 1 158 ? 10.926 16.288 -6.115 1.00 96.69 158 GLU A CA 1
ATOM 1282 C C . GLU A 1 158 ? 10.581 15.174 -7.115 1.00 96.69 158 GLU A C 1
ATOM 1284 O O . GLU A 1 158 ? 9.410 14.934 -7.415 1.00 96.69 158 GLU A O 1
ATOM 1289 N N . SER A 1 159 ? 11.592 14.443 -7.598 1.00 97.56 159 SER A N 1
ATOM 1290 C CA . SER A 1 159 ? 11.382 13.326 -8.522 1.00 97.56 159 SER A CA 1
ATOM 1291 C C . SER A 1 159 ? 10.553 12.205 -7.891 1.00 97.56 159 SER A C 1
ATOM 1293 O O . SER A 1 159 ? 9.636 11.680 -8.525 1.00 97.56 159 SER A O 1
ATOM 1295 N N . TYR A 1 160 ? 10.836 11.861 -6.634 1.00 97.62 160 TYR A N 1
ATOM 1296 C CA . TYR A 1 160 ? 10.070 10.873 -5.880 1.00 97.62 160 TYR A CA 1
ATOM 1297 C C . TYR A 1 160 ? 8.604 11.295 -5.702 1.00 97.62 160 TYR A C 1
ATOM 1299 O O . TYR A 1 160 ? 7.698 10.509 -5.978 1.00 97.62 160 TYR A O 1
ATOM 1307 N N . GLU A 1 161 ? 8.357 12.540 -5.291 1.00 96.69 161 GLU A N 1
ATOM 1308 C CA . GLU A 1 161 ? 7.004 13.072 -5.090 1.00 96.69 161 GLU A CA 1
ATOM 1309 C C . GLU A 1 161 ? 6.202 13.092 -6.402 1.00 96.69 161 GLU A C 1
ATOM 1311 O O . GLU A 1 161 ? 5.051 12.645 -6.435 1.00 96.69 161 GLU A O 1
ATOM 1316 N N . ASN A 1 162 ? 6.820 13.511 -7.510 1.00 97.62 162 ASN A N 1
ATOM 1317 C CA . ASN A 1 162 ? 6.174 13.501 -8.824 1.00 97.62 162 ASN A CA 1
ATOM 1318 C C . ASN A 1 162 ? 5.916 12.076 -9.337 1.00 97.62 162 ASN A C 1
ATOM 1320 O O . ASN A 1 162 ? 4.865 11.821 -9.930 1.00 97.62 162 ASN A O 1
ATOM 1324 N N . ALA A 1 163 ? 6.816 11.127 -9.065 1.00 98.06 163 ALA A N 1
ATOM 1325 C CA . ALA A 1 163 ? 6.603 9.718 -9.389 1.00 98.06 163 ALA A CA 1
ATOM 1326 C C . ALA A 1 163 ? 5.395 9.132 -8.640 1.00 98.06 163 ALA A C 1
ATOM 1328 O O . ALA A 1 163 ? 4.608 8.396 -9.233 1.00 98.06 163 ALA A O 1
ATOM 1329 N N . ILE A 1 164 ? 5.187 9.503 -7.370 1.00 97.69 164 ILE A N 1
ATOM 1330 C CA . ILE A 1 164 ? 3.995 9.098 -6.605 1.00 97.69 164 ILE A CA 1
ATOM 1331 C C . ILE A 1 164 ? 2.721 9.635 -7.250 1.00 97.69 164 ILE A C 1
ATOM 1333 O O . ILE A 1 164 ? 1.741 8.900 -7.360 1.00 97.69 164 ILE A O 1
ATOM 1337 N N . LEU A 1 165 ? 2.712 10.900 -7.679 1.00 96.56 165 LEU A N 1
ATOM 1338 C CA . LEU A 1 165 ? 1.548 11.487 -8.347 1.00 96.56 165 LEU A CA 1
ATOM 1339 C C . LEU A 1 165 ? 1.233 10.769 -9.665 1.00 96.56 165 LEU A C 1
ATOM 1341 O O . LEU A 1 165 ? 0.062 10.523 -9.959 1.00 96.56 165 LEU A O 1
ATOM 1345 N N . GLN A 1 166 ? 2.261 10.361 -10.415 1.00 96.94 166 GLN A N 1
ATOM 1346 C CA . GLN A 1 166 ? 2.082 9.548 -11.617 1.00 96.94 166 GLN A CA 1
ATOM 1347 C C . GLN A 1 166 ? 1.519 8.156 -11.291 1.00 96.94 166 GLN A C 1
ATOM 1349 O O . GLN A 1 166 ? 0.550 7.726 -11.913 1.00 96.94 166 GLN A O 1
ATOM 1354 N N . ILE A 1 167 ? 2.076 7.463 -10.291 1.00 97.88 167 ILE A N 1
ATOM 1355 C CA . ILE A 1 167 ? 1.582 6.149 -9.843 1.00 97.88 167 ILE A CA 1
ATOM 1356 C C . ILE A 1 167 ? 0.140 6.253 -9.349 1.00 97.88 167 ILE A C 1
ATOM 1358 O O . ILE A 1 167 ? -0.672 5.376 -9.640 1.00 97.88 167 ILE A O 1
ATOM 1362 N N . ARG A 1 168 ? -0.203 7.331 -8.638 1.00 97.25 168 ARG A N 1
ATOM 1363 C CA . ARG A 1 168 ? -1.570 7.608 -8.196 1.00 97.25 168 ARG A CA 1
ATOM 1364 C C . ARG A 1 168 ? -2.525 7.715 -9.375 1.00 97.25 168 ARG A C 1
ATOM 1366 O O . ARG A 1 168 ? -3.577 7.094 -9.319 1.00 97.25 168 ARG A O 1
ATOM 1373 N N . ALA A 1 169 ? -2.161 8.446 -10.428 1.00 95.50 169 ALA A N 1
ATOM 1374 C CA . ALA A 1 169 ? -2.994 8.552 -11.624 1.00 95.50 169 ALA A CA 1
ATOM 1375 C C . ALA A 1 169 ? -3.231 7.176 -12.273 1.00 95.50 169 ALA A C 1
ATOM 1377 O O . ALA A 1 169 ? -4.381 6.781 -12.438 1.00 95.50 169 ALA A O 1
ATOM 1378 N N . ILE A 1 170 ? -2.160 6.409 -12.513 1.00 96.62 170 ILE A N 1
ATOM 1379 C CA . ILE A 1 170 ? -2.240 5.049 -13.081 1.00 96.62 170 ILE A CA 1
ATOM 1380 C C . ILE A 1 170 ? -3.096 4.128 -12.196 1.00 96.62 170 ILE A C 1
ATOM 1382 O O . ILE A 1 170 ? -3.897 3.339 -12.686 1.00 96.62 170 ILE A O 1
ATOM 1386 N N . THR A 1 171 ? -2.952 4.230 -10.873 1.00 97.94 171 THR A N 1
ATOM 1387 C CA . THR A 1 171 ? -3.720 3.419 -9.915 1.00 97.94 171 THR A CA 1
ATOM 1388 C C . THR A 1 171 ? -5.203 3.779 -9.946 1.00 97.94 171 THR A C 1
ATOM 1390 O O . THR A 1 171 ? -6.040 2.882 -9.944 1.00 97.94 171 THR A O 1
ATOM 1393 N N . THR A 1 172 ? -5.545 5.068 -10.007 1.00 96.44 172 THR A N 1
ATOM 1394 C CA . THR A 1 172 ? -6.936 5.522 -10.146 1.00 96.44 172 THR A CA 1
ATOM 1395 C C . THR A 1 172 ? -7.563 5.008 -11.441 1.00 96.44 172 THR A C 1
ATOM 1397 O O . THR A 1 172 ? -8.695 4.528 -11.413 1.00 96.44 172 THR A O 1
ATOM 1400 N N . ASP A 1 173 ? -6.826 5.032 -12.552 1.00 95.44 173 ASP A N 1
ATOM 1401 C CA . ASP A 1 173 ? -7.303 4.504 -13.836 1.00 95.44 173 ASP A CA 1
ATOM 1402 C C . ASP A 1 173 ? -7.486 2.980 -13.783 1.00 95.44 173 ASP A C 1
ATOM 1404 O O . ASP A 1 173 ? -8.527 2.457 -14.183 1.00 95.44 173 ASP A O 1
ATOM 1408 N N . PHE A 1 174 ? -6.544 2.262 -13.166 1.00 97.31 174 PHE A N 1
ATOM 1409 C CA . PHE A 1 174 ? -6.671 0.825 -12.922 1.00 97.31 174 PHE A CA 1
ATOM 1410 C C . PHE A 1 174 ? -7.916 0.488 -12.081 1.00 97.31 174 PHE A C 1
ATOM 1412 O O . PHE A 1 174 ? -8.637 -0.460 -12.392 1.00 97.31 174 PHE A O 1
ATOM 1419 N N . LEU A 1 175 ? -8.205 1.269 -11.035 1.00 96.88 175 LEU A N 1
ATOM 1420 C CA . LEU A 1 175 ? -9.409 1.112 -10.208 1.00 96.88 175 LEU A CA 1
ATOM 1421 C C . LEU A 1 175 ? -10.700 1.436 -10.972 1.00 96.88 175 LEU A C 1
ATOM 1423 O O . LEU A 1 175 ? -11.751 0.881 -10.662 1.00 96.88 175 LEU A O 1
ATOM 1427 N N . ALA A 1 176 ? -10.658 2.331 -11.956 1.00 95.00 176 ALA A N 1
ATOM 1428 C CA . ALA A 1 176 ? -11.822 2.636 -12.780 1.00 95.00 176 ALA A CA 1
ATOM 1429 C C . ALA A 1 176 ? -12.118 1.513 -13.791 1.00 95.00 176 ALA A C 1
ATOM 1431 O O . ALA A 1 176 ? -13.281 1.218 -14.073 1.00 95.00 176 ALA A O 1
ATOM 1432 N N . GLU A 1 177 ? -11.076 0.871 -14.327 1.00 94.69 177 GLU A N 1
ATOM 1433 C CA . GLU A 1 177 ? -11.197 -0.039 -15.472 1.00 94.69 177 GLU A CA 1
ATOM 1434 C C . GLU A 1 177 ? -11.117 -1.533 -15.129 1.00 94.69 177 GLU A C 1
ATOM 1436 O O . GLU A 1 177 ? -11.608 -2.356 -15.906 1.00 94.69 177 GLU A O 1
ATOM 1441 N N . HIS A 1 178 ? -10.478 -1.911 -14.017 1.00 96.38 178 HIS A N 1
ATOM 1442 C CA . HIS A 1 178 ? -10.017 -3.289 -13.782 1.00 96.38 178 HIS A CA 1
ATOM 1443 C C . HIS A 1 178 ? -10.390 -3.861 -12.406 1.00 96.38 178 HIS A C 1
ATOM 1445 O O . HIS A 1 178 ? -9.736 -4.779 -11.906 1.00 96.38 178 HIS A O 1
ATOM 1451 N N . MET A 1 179 ? -11.450 -3.359 -11.767 1.00 95.00 179 MET A N 1
ATOM 1452 C CA . MET A 1 179 ? -11.907 -3.913 -10.482 1.00 95.00 179 MET A CA 1
ATOM 1453 C C . MET A 1 179 ? -12.371 -5.367 -10.578 1.00 95.00 179 MET A C 1
ATOM 1455 O O . MET A 1 179 ? -12.191 -6.121 -9.622 1.00 95.00 179 MET A O 1
ATOM 1459 N N . ASP A 1 180 ? -12.909 -5.779 -11.726 1.00 95.44 180 ASP A N 1
ATOM 1460 C CA . ASP A 1 180 ? -13.259 -7.173 -12.014 1.00 95.44 180 ASP A CA 1
ATOM 1461 C C . ASP A 1 180 ? -12.042 -8.098 -11.862 1.00 95.44 180 ASP A C 1
ATOM 1463 O O . ASP A 1 180 ? -12.121 -9.144 -11.220 1.00 95.44 180 ASP A O 1
ATOM 1467 N N . TYR A 1 181 ? -10.881 -7.663 -12.355 1.00 97.12 181 TYR A N 1
ATOM 1468 C CA . TYR A 1 181 ? -9.631 -8.403 -12.232 1.00 97.12 181 TYR A CA 1
ATOM 1469 C C . TYR A 1 181 ? -9.205 -8.622 -10.778 1.00 97.12 181 TYR A C 1
ATOM 1471 O O . TYR A 1 181 ? -8.717 -9.694 -10.414 1.00 97.12 181 TYR A O 1
ATOM 1479 N N . VAL A 1 182 ? -9.385 -7.605 -9.933 1.00 97.44 182 VAL A N 1
ATOM 1480 C CA . VAL A 1 182 ? -9.042 -7.688 -8.508 1.00 97.44 182 VAL A CA 1
ATOM 1481 C C . VAL A 1 182 ? -10.030 -8.593 -7.772 1.00 97.44 182 VAL A C 1
ATOM 1483 O O . VAL A 1 182 ? -9.621 -9.410 -6.947 1.00 97.44 182 VAL A O 1
ATOM 1486 N N . GLN A 1 183 ? -11.319 -8.511 -8.110 1.00 96.19 183 GLN A N 1
ATOM 1487 C CA . GLN A 1 183 ? -12.368 -9.367 -7.550 1.00 96.19 183 GLN A CA 1
ATOM 1488 C C . GLN A 1 183 ? -12.154 -10.858 -7.858 1.00 96.19 183 GLN A C 1
ATOM 1490 O O . GLN A 1 183 ? -12.631 -11.705 -7.108 1.00 96.19 183 GLN A O 1
ATOM 1495 N N . GLU A 1 184 ? -11.421 -11.218 -8.912 1.00 96.94 184 GLU A N 1
ATOM 1496 C CA . GLU A 1 184 ? -11.083 -12.619 -9.205 1.00 96.94 184 GLU A CA 1
ATOM 1497 C C . GLU A 1 184 ? -10.002 -13.199 -8.273 1.00 96.94 184 GLU A C 1
ATOM 1499 O O . GLU A 1 184 ? -9.864 -14.421 -8.175 1.00 96.94 184 GLU A O 1
ATOM 1504 N N . LYS A 1 185 ? -9.235 -12.354 -7.572 1.00 97.31 185 LYS A N 1
ATOM 1505 C CA . LYS A 1 185 ? -8.172 -12.795 -6.655 1.00 97.31 185 LYS A CA 1
ATOM 1506 C C . LYS A 1 185 ? -8.759 -13.358 -5.358 1.00 97.31 185 LYS A C 1
ATOM 1508 O O . LYS A 1 185 ? -9.915 -13.092 -5.019 1.00 97.31 185 LYS A O 1
ATOM 1513 N N . ASP A 1 186 ? -7.978 -14.130 -4.605 1.00 96.62 186 ASP A N 1
ATOM 1514 C CA . ASP A 1 186 ? -8.386 -14.520 -3.253 1.00 96.62 186 ASP A CA 1
ATOM 1515 C C . ASP A 1 186 ? -8.360 -13.327 -2.288 1.00 96.62 186 ASP A C 1
ATOM 1517 O O . ASP A 1 186 ? -7.765 -12.280 -2.554 1.00 96.62 186 ASP A O 1
ATOM 1521 N N . ILE A 1 187 ? -9.044 -13.495 -1.157 1.00 95.56 187 ILE A N 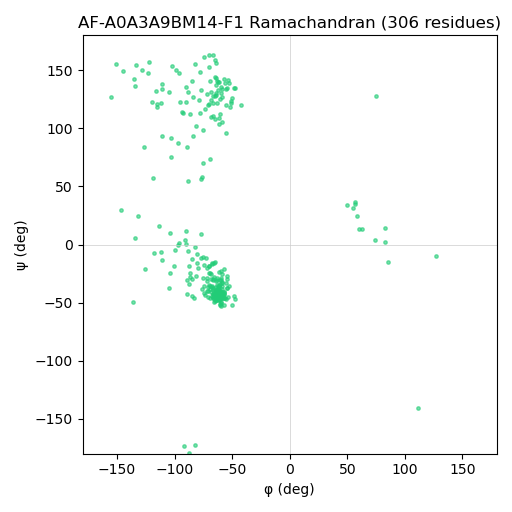1
ATOM 1522 C CA . ILE A 1 187 ? -9.303 -12.412 -0.207 1.00 95.56 187 ILE A CA 1
ATOM 1523 C C . ILE A 1 187 ? -8.021 -11.763 0.330 1.00 95.56 187 ILE A C 1
ATOM 1525 O O . ILE A 1 187 ? -8.002 -10.553 0.547 1.00 95.56 187 ILE A O 1
ATOM 1529 N N . GLY A 1 188 ? -6.934 -12.530 0.476 1.00 95.75 188 GLY A N 1
ATOM 1530 C CA . GLY A 1 188 ? -5.656 -12.008 0.955 1.00 95.75 188 GLY A CA 1
ATOM 1531 C C . GLY A 1 188 ? -5.059 -11.001 -0.025 1.00 95.75 188 GLY A C 1
ATOM 1532 O O . GLY A 1 188 ? -4.656 -9.909 0.372 1.00 95.75 188 GLY A O 1
ATOM 1533 N N . TRP A 1 189 ? -5.082 -11.319 -1.322 1.00 96.75 189 TRP A N 1
ATOM 1534 C CA . TRP A 1 189 ? -4.621 -10.395 -2.362 1.00 96.75 189 TRP A CA 1
ATOM 1535 C C . TRP A 1 189 ? -5.541 -9.190 -2.538 1.00 96.75 189 TRP A C 1
ATOM 1537 O O . TRP A 1 189 ? -5.039 -8.095 -2.778 1.00 96.75 189 TRP A O 1
ATOM 1547 N N . ARG A 1 190 ? -6.864 -9.350 -2.386 1.00 97.69 190 ARG A N 1
ATOM 1548 C CA . ARG A 1 190 ? -7.799 -8.208 -2.421 1.00 97.69 190 ARG A CA 1
ATOM 1549 C C . ARG A 1 190 ? -7.516 -7.219 -1.293 1.00 97.69 190 ARG A C 1
ATOM 1551 O O . ARG A 1 190 ? -7.419 -6.023 -1.549 1.00 97.69 190 ARG A O 1
ATOM 1558 N N . ARG A 1 191 ? -7.331 -7.716 -0.065 1.00 97.44 191 ARG A N 1
ATOM 1559 C CA . ARG A 1 191 ? -6.978 -6.890 1.101 1.00 97.44 191 ARG A CA 1
ATOM 1560 C C . ARG A 1 191 ? -5.609 -6.237 0.933 1.00 97.44 191 ARG A C 1
ATOM 1562 O O . ARG A 1 191 ? -5.499 -5.027 1.090 1.00 97.44 191 ARG A O 1
ATOM 1569 N N . GLY A 1 192 ? -4.596 -7.001 0.517 1.00 97.81 192 GLY A N 1
ATOM 1570 C CA . GLY A 1 192 ? -3.265 -6.460 0.226 1.00 97.81 192 GLY A CA 1
ATOM 1571 C C . GLY A 1 192 ? -3.295 -5.354 -0.834 1.00 97.81 192 GLY A C 1
ATOM 1572 O O . GLY A 1 192 ? -2.661 -4.314 -0.664 1.00 97.81 192 GLY A O 1
ATOM 1573 N N . PHE A 1 193 ? -4.101 -5.529 -1.885 1.00 98.50 193 PHE A N 1
ATOM 1574 C CA . PHE A 1 193 ? -4.341 -4.496 -2.890 1.00 98.50 193 PHE A CA 1
ATOM 1575 C C . PHE A 1 193 ? -5.025 -3.260 -2.294 1.00 98.50 193 PHE A C 1
ATOM 1577 O O . PHE A 1 193 ? -4.583 -2.143 -2.549 1.00 98.50 193 PHE A O 1
ATOM 1584 N N . ALA A 1 194 ? -6.043 -3.437 -1.446 1.00 98.50 194 ALA A N 1
ATOM 1585 C CA . ALA A 1 194 ? -6.696 -2.322 -0.763 1.00 98.50 194 ALA A CA 1
ATOM 1586 C C . ALA A 1 194 ? -5.721 -1.520 0.113 1.00 98.50 194 ALA A C 1
ATOM 1588 O O . ALA A 1 194 ? -5.748 -0.288 0.098 1.00 98.50 194 ALA A O 1
ATOM 1589 N N . PHE A 1 195 ? -4.821 -2.192 0.836 1.00 98.44 195 PHE A N 1
ATOM 1590 C CA . PHE A 1 195 ? -3.803 -1.528 1.655 1.00 98.44 195 PHE A CA 1
ATOM 1591 C C . PHE A 1 195 ? -2.809 -0.752 0.784 1.00 98.44 195 PHE A C 1
ATOM 1593 O O . PHE A 1 195 ? -2.511 0.408 1.066 1.00 98.44 195 PHE A O 1
ATOM 1600 N N . ALA A 1 196 ? -2.357 -1.353 -0.319 1.00 98.69 196 ALA A N 1
ATOM 1601 C CA . ALA A 1 196 ? -1.462 -0.703 -1.270 1.00 98.69 196 ALA A CA 1
ATOM 1602 C C . ALA A 1 196 ? -2.091 0.558 -1.893 1.00 98.69 196 ALA A C 1
ATOM 1604 O O . ALA A 1 196 ? -1.474 1.625 -1.900 1.00 98.69 196 ALA A O 1
ATOM 1605 N N . VAL A 1 197 ? -3.346 0.460 -2.342 1.00 98.62 197 VAL A N 1
ATOM 1606 C CA . VAL A 1 197 ? -4.128 1.598 -2.851 1.00 98.62 197 VAL A CA 1
ATOM 1607 C C . VAL A 1 197 ? -4.257 2.681 -1.783 1.00 98.62 197 VAL A C 1
ATOM 1609 O O . VAL A 1 197 ? -4.049 3.855 -2.077 1.00 98.62 197 VAL A O 1
ATOM 1612 N N . THR A 1 198 ? -4.504 2.298 -0.531 1.00 98.56 198 THR A N 1
ATOM 1613 C CA . THR A 1 198 ? -4.603 3.243 0.590 1.00 98.56 198 THR A CA 1
ATOM 1614 C C . THR A 1 198 ? -3.339 4.081 0.747 1.00 98.56 198 THR A C 1
ATOM 1616 O O . THR A 1 198 ? -3.425 5.304 0.877 1.00 98.56 198 THR A O 1
ATOM 1619 N N . ALA A 1 199 ? -2.160 3.469 0.617 1.00 98.31 199 ALA A N 1
ATOM 1620 C CA . ALA A 1 199 ? -0.899 4.202 0.668 1.00 98.31 199 ALA A CA 1
ATOM 1621 C C . ALA A 1 199 ? -0.728 5.155 -0.528 1.00 98.31 199 ALA A C 1
ATOM 1623 O O . ALA A 1 199 ? -0.354 6.317 -0.354 1.00 98.31 199 ALA A O 1
ATOM 1624 N N . ILE A 1 200 ? -1.031 4.684 -1.743 1.00 98.56 200 ILE A N 1
ATOM 1625 C CA . ILE A 1 200 ? -0.883 5.455 -2.990 1.00 98.56 200 ILE A CA 1
ATOM 1626 C C . ILE A 1 200 ? -1.810 6.679 -3.011 1.00 98.56 200 ILE A C 1
ATOM 1628 O O . ILE A 1 200 ? -1.401 7.785 -3.397 1.00 98.56 200 ILE A O 1
ATOM 1632 N N . LEU A 1 201 ? -3.055 6.511 -2.562 1.00 97.25 201 LEU A N 1
ATOM 1633 C CA . LEU A 1 201 ? -4.052 7.581 -2.535 1.00 97.25 201 LEU A CA 1
ATOM 1634 C C . LEU A 1 201 ? -3.785 8.628 -1.440 1.00 97.25 201 LEU A C 1
ATOM 1636 O O . LEU A 1 201 ? -4.313 9.733 -1.525 1.00 97.25 201 LEU A O 1
ATOM 1640 N N . GLY A 1 202 ? -2.860 8.356 -0.512 1.00 94.31 202 GLY A N 1
ATOM 1641 C CA . GLY A 1 202 ? -2.289 9.352 0.403 1.00 94.31 202 GLY A CA 1
ATOM 1642 C C . GLY A 1 202 ? -2.356 8.984 1.882 1.00 94.31 202 GLY A C 1
ATOM 1643 O O . GLY A 1 202 ? -1.693 9.628 2.690 1.00 94.31 202 GLY A O 1
ATOM 1644 N N . GLU A 1 203 ? -3.075 7.923 2.236 1.00 96.69 203 GLU A N 1
ATOM 1645 C CA . GLU A 1 203 ? -3.313 7.499 3.617 1.00 96.69 203 GLU A CA 1
ATOM 1646 C C . GLU A 1 203 ? -2.204 6.545 4.104 1.00 96.69 203 GLU A C 1
ATOM 1648 O O . GLU A 1 203 ? -2.454 5.420 4.534 1.00 96.69 203 GLU A O 1
ATOM 1653 N N . LYS A 1 204 ? -0.938 6.980 4.007 1.00 95.50 204 LYS A N 1
ATOM 1654 C CA . LYS A 1 204 ? 0.252 6.132 4.240 1.00 95.50 204 LYS A CA 1
ATOM 1655 C C . LYS A 1 204 ? 0.276 5.474 5.618 1.00 95.50 204 LYS A C 1
ATOM 1657 O O . LYS A 1 204 ? 0.503 4.273 5.713 1.00 95.50 204 LYS A O 1
ATOM 1662 N N . ARG A 1 205 ? -0.006 6.238 6.681 1.00 95.19 205 ARG A N 1
ATOM 1663 C CA . ARG A 1 205 ? -0.056 5.697 8.050 1.00 95.19 205 ARG A CA 1
ATOM 1664 C C . ARG A 1 205 ? -1.172 4.676 8.207 1.00 95.19 205 ARG A C 1
ATOM 1666 O O . ARG A 1 205 ? -0.946 3.620 8.779 1.00 95.19 205 ARG A O 1
ATOM 1673 N N . LEU A 1 206 ? -2.351 4.947 7.648 1.00 95.62 206 LEU A N 1
ATOM 1674 C CA . LEU A 1 206 ? -3.453 3.988 7.672 1.00 95.62 206 LEU A CA 1
ATOM 1675 C C . LEU A 1 206 ? -3.084 2.702 6.933 1.00 95.62 206 LEU A C 1
ATOM 1677 O O . LEU A 1 206 ? -3.277 1.612 7.462 1.00 95.62 206 LEU A O 1
ATOM 1681 N N . ALA A 1 207 ? -2.485 2.820 5.752 1.00 97.69 207 ALA A N 1
ATOM 1682 C CA . ALA A 1 207 ? -2.005 1.676 4.992 1.00 97.69 207 ALA A CA 1
ATOM 1683 C C . ALA A 1 207 ? -0.935 0.870 5.740 1.00 97.69 207 ALA A C 1
ATOM 1685 O O . ALA A 1 207 ? -0.988 -0.361 5.726 1.00 97.69 207 ALA A O 1
ATOM 1686 N N . PHE A 1 208 ? 0.004 1.539 6.416 1.00 97.12 208 PHE A N 1
ATOM 1687 C CA . PHE A 1 208 ? 1.007 0.888 7.258 1.00 97.12 208 PHE A CA 1
ATOM 1688 C C . PHE A 1 208 ? 0.344 0.040 8.338 1.00 97.12 208 PHE A C 1
ATOM 1690 O O . PHE A 1 208 ? 0.595 -1.156 8.436 1.00 97.12 208 PHE A O 1
ATOM 1697 N N . MET A 1 209 ? -0.581 0.645 9.077 1.00 96.12 209 MET A N 1
ATOM 1698 C CA . MET A 1 209 ? -1.322 0.011 10.162 1.00 96.12 209 MET A CA 1
ATOM 1699 C C . MET A 1 209 ? -2.141 -1.192 9.691 1.00 96.12 209 MET A C 1
ATOM 1701 O O . MET A 1 209 ? -2.083 -2.264 10.297 1.00 96.12 209 MET A O 1
ATOM 1705 N N . LEU A 1 210 ? -2.866 -1.045 8.580 1.00 97.06 210 LEU A N 1
ATOM 1706 C CA . LEU A 1 210 ? -3.619 -2.133 7.957 1.00 97.06 210 LEU A CA 1
ATOM 1707 C C . LEU A 1 210 ? -2.700 -3.272 7.501 1.00 97.06 210 LEU A C 1
ATOM 1709 O O . LEU A 1 210 ? -3.032 -4.439 7.687 1.00 97.06 210 LEU A O 1
ATOM 1713 N N . THR A 1 211 ? -1.526 -2.941 6.959 1.00 96.38 211 THR A N 1
ATOM 1714 C CA . THR A 1 211 ? -0.550 -3.940 6.509 1.00 96.38 211 THR A CA 1
ATOM 1715 C C . THR A 1 211 ? 0.076 -4.686 7.685 1.00 96.38 211 THR A C 1
ATOM 1717 O O . THR A 1 211 ? 0.134 -5.912 7.660 1.00 96.38 211 THR A O 1
ATOM 1720 N N . MET A 1 212 ? 0.504 -3.969 8.728 1.00 96.00 212 MET A N 1
ATOM 1721 C CA . MET A 1 212 ? 1.161 -4.554 9.902 1.00 96.00 212 MET A CA 1
ATOM 1722 C C . MET A 1 212 ? 0.234 -5.467 10.700 1.00 96.00 212 MET A C 1
ATOM 1724 O O . MET A 1 212 ? 0.651 -6.527 11.158 1.00 96.00 212 MET A O 1
ATOM 1728 N N . SER A 1 213 ? -1.030 -5.076 10.832 1.00 95.88 213 SER A N 1
ATOM 1729 C CA . SER A 1 213 ? -2.047 -5.884 11.510 1.00 95.88 213 SER A CA 1
ATOM 1730 C C . SER A 1 213 ? -2.706 -6.932 10.610 1.00 95.88 213 SER A C 1
ATOM 1732 O O . SER A 1 213 ? -3.448 -7.777 11.100 1.00 95.88 213 SER A O 1
ATOM 1734 N N . GLY A 1 214 ? -2.509 -6.858 9.290 1.00 94.88 214 GLY A N 1
ATOM 1735 C CA . GLY A 1 214 ? -3.167 -7.726 8.309 1.00 94.88 214 GLY A CA 1
ATOM 1736 C C . GLY A 1 214 ? -4.693 -7.592 8.256 1.00 94.88 214 GLY A C 1
ATOM 1737 O O . GLY A 1 214 ? -5.349 -8.449 7.671 1.00 94.88 214 GLY A O 1
ATOM 1738 N N . LEU A 1 215 ? -5.268 -6.549 8.871 1.00 95.06 215 LEU A N 1
ATOM 1739 C CA . LEU A 1 215 ? -6.697 -6.474 9.203 1.00 95.06 215 LEU A CA 1
ATOM 1740 C C . LEU A 1 215 ? -7.163 -7.628 10.121 1.00 95.06 215 LEU A C 1
ATOM 1742 O O . LEU A 1 215 ? -8.338 -7.979 10.111 1.00 95.06 215 LEU A O 1
ATOM 1746 N N . GLU A 1 216 ? -6.261 -8.239 10.896 1.00 95.56 216 GLU A N 1
ATOM 1747 C CA . GLU A 1 216 ? -6.530 -9.374 11.797 1.00 95.56 216 GLU A CA 1
ATOM 1748 C C . GLU A 1 216 ? -6.428 -8.998 13.291 1.00 95.56 216 GLU A C 1
ATOM 1750 O O . GLU A 1 216 ? -6.923 -9.741 14.141 1.00 95.56 216 GLU A O 1
ATOM 1755 N N . SER A 1 217 ? -5.874 -7.831 13.638 1.00 96.31 217 SER A N 1
ATOM 1756 C CA . SER A 1 217 ? -5.724 -7.409 15.038 1.00 96.31 217 SER A CA 1
ATOM 1757 C C . SER A 1 217 ? -5.740 -5.892 15.256 1.00 96.31 217 SER A C 1
ATOM 1759 O O . SER A 1 217 ? -5.384 -5.105 14.386 1.00 96.31 217 SER A O 1
ATOM 1761 N N . CYS A 1 218 ? -6.117 -5.466 16.460 1.00 96.81 218 CYS A N 1
ATOM 1762 C CA . CYS A 1 218 ? -6.082 -4.077 16.918 1.00 96.81 218 CYS A CA 1
ATOM 1763 C C . CYS A 1 218 ? -5.154 -3.935 18.134 1.00 96.81 218 CYS A C 1
ATOM 1765 O O . CYS A 1 218 ? -5.598 -3.505 19.197 1.00 96.81 218 CYS A O 1
ATOM 1767 N N . TYR A 1 219 ? -3.882 -4.326 17.997 1.00 97.00 219 TYR A N 1
ATOM 1768 C CA . TYR A 1 219 ? -2.898 -4.175 19.076 1.00 97.00 219 TYR A CA 1
ATOM 1769 C C . TYR A 1 219 ? -2.641 -2.701 19.378 1.00 97.00 219 TYR A C 1
ATOM 1771 O O . TYR A 1 219 ? -2.378 -1.912 18.471 1.00 97.00 219 TYR A O 1
ATOM 1779 N N . ILE A 1 220 ? -2.755 -2.326 20.649 1.00 96.75 220 ILE A N 1
ATOM 1780 C CA . ILE A 1 220 ? -2.795 -0.926 21.077 1.00 96.75 220 ILE A CA 1
ATOM 1781 C C . ILE A 1 220 ? -1.871 -0.708 22.274 1.00 96.75 220 ILE A C 1
ATOM 1783 O O . ILE A 1 220 ? -1.926 -1.448 23.254 1.00 96.75 220 ILE A O 1
ATOM 1787 N N . VAL A 1 221 ? -1.102 0.382 22.247 1.00 97.25 221 VAL A N 1
ATOM 1788 C CA . VAL A 1 221 ? -0.483 0.960 23.446 1.00 97.25 221 VAL A CA 1
ATOM 1789 C C . VAL A 1 221 ? -1.380 2.074 23.977 1.00 97.25 221 VAL A C 1
ATOM 1791 O O . VAL A 1 221 ? -1.705 3.033 23.278 1.00 97.25 221 VAL A O 1
ATOM 1794 N N . CYS A 1 222 ? -1.798 1.960 25.237 1.00 96.75 222 CYS A N 1
ATOM 1795 C CA . CYS A 1 222 ? -2.602 2.990 25.885 1.00 96.75 222 CYS A CA 1
ATOM 1796 C C . CYS A 1 222 ? -1.772 4.269 26.113 1.00 96.75 222 CYS A C 1
ATOM 1798 O O . CYS A 1 222 ? -0.776 4.211 26.836 1.00 96.75 222 CYS A O 1
ATOM 1800 N N . PRO A 1 223 ? -2.203 5.447 25.622 1.00 94.75 223 PRO A N 1
ATOM 1801 C CA . PRO A 1 223 ? -1.446 6.689 25.798 1.00 94.75 223 PRO A CA 1
ATOM 1802 C C . PRO A 1 223 ? -1.437 7.204 27.248 1.00 94.75 223 PRO A C 1
ATOM 1804 O O . PRO A 1 223 ? -0.603 8.033 27.599 1.00 94.75 223 PRO A O 1
ATOM 1807 N N . GLY A 1 224 ? -2.366 6.745 28.095 1.00 94.69 224 GLY A N 1
ATOM 1808 C CA . GLY A 1 224 ? -2.486 7.203 29.482 1.00 94.69 224 GLY A CA 1
ATOM 1809 C C . GLY A 1 224 ? -1.629 6.428 30.487 1.00 94.69 224 GLY A C 1
ATOM 1810 O O . GLY A 1 224 ? -1.173 7.007 31.471 1.00 94.69 224 GLY A O 1
ATOM 1811 N N . CYS A 1 225 ? -1.429 5.123 30.275 1.00 96.06 225 CYS A N 1
ATOM 1812 C CA . CYS A 1 225 ? -0.705 4.262 31.222 1.00 96.06 225 CYS A CA 1
ATOM 1813 C C . CYS A 1 225 ? 0.330 3.332 30.579 1.00 96.06 225 CYS A C 1
ATOM 1815 O O . CYS A 1 225 ? 0.888 2.495 31.281 1.00 96.06 225 CYS A O 1
ATOM 1817 N N . GLU A 1 226 ? 0.562 3.456 29.269 1.00 94.69 226 GLU A N 1
ATOM 1818 C CA . GLU A 1 226 ? 1.514 2.643 28.498 1.00 94.69 226 GLU A CA 1
ATOM 1819 C C . GLU A 1 226 ? 1.208 1.133 28.513 1.00 94.69 226 GLU A C 1
ATOM 1821 O O . GLU A 1 226 ? 2.033 0.324 28.094 1.00 94.69 226 GLU A O 1
ATOM 1826 N N . ASN A 1 227 ? 0.007 0.730 28.957 1.00 95.38 227 ASN A N 1
ATOM 1827 C CA . ASN A 1 227 ? -0.421 -0.660 28.866 1.00 95.38 227 ASN A CA 1
ATOM 1828 C C . ASN A 1 227 ? -0.453 -1.102 27.401 1.00 95.38 227 ASN A C 1
ATOM 1830 O O . ASN A 1 227 ? -1.147 -0.489 26.586 1.00 95.38 227 ASN A O 1
ATOM 1834 N N . CYS A 1 228 ? 0.261 -2.184 27.110 1.00 95.88 228 CYS A N 1
ATOM 1835 C CA . CYS A 1 228 ? 0.299 -2.817 25.804 1.00 95.88 228 CYS A CA 1
ATOM 1836 C C . CYS A 1 228 ? -0.765 -3.916 25.745 1.00 95.88 228 CYS A C 1
ATOM 1838 O O . CYS A 1 228 ? -0.682 -4.902 26.477 1.00 95.88 228 CYS A O 1
ATOM 1840 N N . ASP A 1 229 ? -1.780 -3.721 24.911 1.00 94.62 229 ASP A N 1
ATOM 1841 C CA . ASP A 1 229 ? -2.889 -4.650 24.738 1.00 94.62 229 ASP A CA 1
ATOM 1842 C C . ASP A 1 229 ? -2.731 -5.450 23.435 1.00 94.62 229 ASP A C 1
ATOM 1844 O O . ASP A 1 229 ? -3.160 -5.020 22.362 1.00 94.62 229 ASP A O 1
ATOM 1848 N N . GLU A 1 230 ? -2.083 -6.612 23.545 1.00 94.06 230 GLU A N 1
ATOM 1849 C CA . GLU A 1 230 ? -1.824 -7.547 22.439 1.00 94.06 230 GLU A CA 1
ATOM 1850 C C . GLU A 1 230 ? -2.862 -8.681 22.351 1.00 94.06 230 GLU A C 1
ATOM 1852 O O . GLU A 1 230 ? -2.778 -9.530 21.468 1.00 94.06 230 GLU A O 1
ATOM 1857 N N . ASP A 1 231 ? -3.873 -8.704 23.227 1.00 92.31 231 ASP A N 1
ATOM 1858 C CA . ASP A 1 231 ? -4.927 -9.732 23.187 1.00 92.31 231 ASP A CA 1
ATOM 1859 C C . ASP A 1 231 ? -5.958 -9.462 22.071 1.00 92.31 231 ASP A C 1
ATOM 1861 O O . ASP A 1 231 ? -6.791 -10.312 21.759 1.00 92.31 231 ASP A O 1
ATOM 1865 N N . MET A 1 232 ? -5.925 -8.270 21.469 1.00 93.44 232 MET A N 1
ATOM 1866 C CA . MET A 1 232 ? -6.938 -7.722 20.560 1.00 93.44 232 MET A CA 1
ATOM 1867 C C . MET A 1 232 ? -6.893 -8.317 19.140 1.00 93.44 232 MET A C 1
ATOM 1869 O O . MET A 1 232 ? -6.755 -7.590 18.158 1.00 93.44 232 MET A O 1
ATOM 1873 N N . GLU A 1 233 ? -7.027 -9.636 19.008 1.00 95.38 233 GLU A N 1
ATOM 1874 C CA . GLU A 1 233 ? -7.010 -10.359 17.726 1.00 95.38 233 GLU A CA 1
ATOM 1875 C C . GLU A 1 233 ? -8.390 -10.936 17.365 1.00 95.38 233 GLU A C 1
ATOM 1877 O O . GLU A 1 233 ? -9.069 -11.564 18.190 1.00 95.38 233 GLU A O 1
ATOM 1882 N N . PHE A 1 234 ? -8.817 -10.742 16.112 1.00 93.44 234 PHE A N 1
ATOM 1883 C CA . PHE A 1 234 ? -10.105 -11.246 15.637 1.00 93.44 234 PHE A CA 1
ATOM 1884 C C . PHE A 1 234 ? -10.153 -12.777 15.703 1.00 93.44 234 PHE A C 1
ATOM 1886 O O . PHE A 1 234 ? -9.246 -13.480 15.270 1.00 93.44 234 PHE A O 1
ATOM 1893 N N . GLY A 1 235 ? -11.252 -13.310 16.238 1.00 92.44 235 GLY A N 1
ATOM 1894 C CA . GLY A 1 235 ? -11.456 -14.755 16.387 1.00 92.44 235 GLY A CA 1
ATOM 1895 C C . GLY A 1 235 ? -10.851 -15.361 17.657 1.00 92.44 235 GLY A C 1
ATOM 1896 O O . GLY A 1 235 ? -11.269 -16.455 18.038 1.00 92.44 235 GLY A O 1
ATOM 1897 N N . TYR A 1 236 ? -9.953 -14.648 18.345 1.00 92.44 236 TYR A N 1
ATOM 1898 C CA . TYR A 1 236 ? -9.405 -15.056 19.645 1.00 92.44 236 TYR A CA 1
ATOM 1899 C C . TYR A 1 236 ? -9.995 -14.259 20.808 1.00 92.44 236 TYR A C 1
ATOM 1901 O O . TYR A 1 236 ? -10.273 -14.839 21.858 1.00 92.44 236 TYR A O 1
ATOM 1909 N N . PHE A 1 237 ? -10.241 -12.964 20.604 1.00 93.06 237 PHE A N 1
ATOM 1910 C CA . PHE A 1 237 ? -10.814 -12.068 21.603 1.00 93.06 237 PHE A CA 1
ATOM 1911 C C . PHE A 1 237 ? -12.100 -11.410 21.083 1.00 93.06 237 PHE A C 1
ATOM 1913 O O . PHE A 1 237 ? -12.245 -11.155 19.885 1.00 93.06 237 PHE A O 1
ATOM 1920 N N . ASP A 1 238 ? -13.058 -11.139 21.974 1.00 93.94 238 ASP A N 1
ATOM 1921 C CA . ASP A 1 238 ? -14.228 -10.327 21.629 1.00 93.94 238 ASP A CA 1
ATOM 1922 C C . ASP A 1 238 ? -13.868 -8.847 21.764 1.00 93.94 238 ASP A C 1
ATOM 1924 O O . ASP A 1 238 ? -13.993 -8.245 22.830 1.00 93.94 238 ASP A O 1
ATOM 1928 N N . LEU A 1 239 ? -13.442 -8.239 20.654 1.00 94.62 239 LEU A N 1
ATOM 1929 C CA . LEU A 1 239 ? -13.033 -6.834 20.633 1.00 94.62 239 LEU A CA 1
ATOM 1930 C C . LEU A 1 239 ? -14.136 -5.884 21.127 1.00 94.62 239 LEU A C 1
ATOM 1932 O O . LEU A 1 239 ? -13.808 -4.776 21.538 1.00 94.62 239 LEU A O 1
ATOM 1936 N N . SER A 1 240 ? -15.420 -6.274 21.122 1.00 94.69 240 SER A N 1
ATOM 1937 C CA . SER A 1 240 ? -16.496 -5.410 21.634 1.00 94.69 240 SER A CA 1
ATOM 1938 C C . SER A 1 240 ? -16.434 -5.181 23.148 1.00 94.69 240 SER A C 1
ATOM 1940 O O . SER A 1 240 ? -17.037 -4.231 23.646 1.00 94.69 240 SER A O 1
ATOM 1942 N N . GLU A 1 241 ? -15.664 -5.995 23.879 1.00 95.56 241 GLU A N 1
ATOM 1943 C CA . GLU A 1 241 ? -15.395 -5.782 25.302 1.00 95.56 241 GLU A CA 1
ATOM 1944 C C . GLU A 1 241 ? -14.527 -4.542 25.563 1.00 95.56 241 GLU A C 1
ATOM 1946 O O . GLU A 1 241 ? -14.590 -3.973 26.653 1.00 95.56 241 GLU A O 1
ATOM 1951 N N . ARG A 1 242 ? -13.714 -4.122 24.581 1.00 95.75 242 ARG A N 1
ATOM 1952 C CA . ARG A 1 242 ? -12.738 -3.026 24.732 1.00 95.75 242 ARG A CA 1
ATOM 1953 C C . ARG A 1 242 ? -12.873 -1.924 23.684 1.00 95.75 242 ARG A C 1
ATOM 1955 O O . ARG A 1 242 ? -12.416 -0.811 23.929 1.00 95.75 242 ARG A O 1
ATOM 1962 N N . ILE A 1 243 ? -13.490 -2.203 22.537 1.00 97.88 243 ILE A N 1
ATOM 1963 C CA . ILE A 1 243 ? -13.677 -1.252 21.439 1.00 97.88 243 ILE A CA 1
ATOM 1964 C C . ILE A 1 243 ? -15.162 -1.050 21.155 1.00 97.88 243 ILE A C 1
ATOM 1966 O O . ILE A 1 243 ? -15.882 -1.971 20.763 1.00 97.88 243 ILE A O 1
ATOM 1970 N N . GLU A 1 244 ? -15.588 0.205 21.242 1.00 98.06 244 GLU A N 1
ATOM 1971 C CA . GLU A 1 244 ? -16.827 0.658 20.629 1.00 98.06 244 GLU A CA 1
ATOM 1972 C C . GLU A 1 244 ? -16.584 0.860 19.126 1.00 98.06 244 GLU A C 1
ATOM 1974 O O . GLU A 1 244 ? -15.797 1.721 18.721 1.00 98.06 244 GLU A O 1
ATOM 1979 N N . LYS A 1 245 ? -17.223 0.031 18.287 1.00 96.50 245 LYS A N 1
ATOM 1980 C CA . LYS A 1 245 ? -17.096 0.136 16.825 1.00 96.50 245 LYS A CA 1
ATOM 1981 C C . LYS A 1 245 ? -17.612 1.493 16.353 1.00 96.50 245 LYS A C 1
ATOM 1983 O O . LYS A 1 245 ? -18.684 1.927 16.768 1.00 96.50 245 LYS A O 1
ATOM 1988 N N . ALA A 1 246 ? -16.918 2.096 15.396 1.00 96.38 246 ALA A N 1
ATOM 1989 C CA . ALA A 1 246 ? -17.495 3.192 14.639 1.00 96.38 246 ALA A CA 1
ATOM 1990 C C . ALA A 1 246 ? -18.606 2.693 13.711 1.00 96.38 246 ALA A C 1
ATOM 1992 O O . ALA A 1 246 ? -18.588 1.559 13.229 1.00 96.38 246 ALA A O 1
ATOM 1993 N N . GLU A 1 247 ? -19.548 3.577 13.404 1.00 93.31 247 GLU A N 1
ATOM 1994 C CA . GLU A 1 247 ? -20.527 3.316 12.358 1.00 93.31 247 GLU A CA 1
ATOM 1995 C C . GLU A 1 247 ? -19.843 3.327 10.984 1.00 93.31 247 GLU A C 1
ATOM 1997 O O . GLU A 1 247 ? -18.940 4.139 10.708 1.00 93.31 247 GLU A O 1
ATOM 2002 N N . ALA A 1 248 ? -20.271 2.396 10.130 1.00 90.88 248 ALA A N 1
ATOM 2003 C CA . ALA A 1 248 ? -19.925 2.425 8.720 1.00 90.88 248 ALA A CA 1
ATOM 2004 C C . ALA A 1 248 ? -20.548 3.684 8.089 1.00 90.88 248 ALA A C 1
ATOM 2006 O O . ALA A 1 248 ? -21.653 4.060 8.477 1.00 90.88 248 ALA A O 1
ATOM 2007 N N . PRO A 1 249 ? -19.870 4.349 7.141 1.00 89.31 249 PRO A N 1
ATOM 2008 C CA . PRO A 1 249 ? -20.439 5.518 6.484 1.00 89.31 249 PRO A CA 1
ATOM 2009 C C . PRO A 1 249 ? -21.760 5.183 5.773 1.00 89.31 249 PRO A C 1
ATOM 2011 O O . PRO A 1 249 ? -21.806 4.280 4.937 1.00 89.31 249 PRO A O 1
ATOM 2014 N N . ASP A 1 250 ? -22.814 5.941 6.081 1.00 83.62 250 ASP A N 1
ATOM 2015 C CA . ASP A 1 250 ? -24.111 5.853 5.389 1.00 83.62 250 ASP A CA 1
ATOM 2016 C C . ASP A 1 250 ? -24.107 6.606 4.047 1.00 83.62 250 ASP A C 1
ATOM 2018 O O . ASP A 1 250 ? -24.946 6.373 3.169 1.00 83.62 250 ASP A O 1
ATOM 2022 N N . GLU A 1 251 ? -23.167 7.537 3.884 1.00 85.38 251 GLU A N 1
ATOM 2023 C CA . GLU A 1 251 ? -23.018 8.347 2.684 1.00 85.38 251 GLU A CA 1
ATOM 2024 C C . GLU A 1 251 ? -22.346 7.561 1.553 1.00 85.38 251 GLU A C 1
ATOM 2026 O O . GLU A 1 251 ? -21.491 6.696 1.761 1.00 85.38 251 GLU A O 1
ATOM 2031 N N . LYS A 1 252 ? -22.725 7.889 0.316 1.00 83.62 252 LYS A N 1
ATOM 2032 C CA . LYS A 1 252 ? -22.039 7.379 -0.870 1.00 83.62 252 LYS A CA 1
ATOM 2033 C C . LYS A 1 252 ? -20.890 8.305 -1.221 1.00 83.62 252 LYS A C 1
ATOM 2035 O O . LYS A 1 252 ? -21.086 9.512 -1.342 1.00 83.62 252 LYS A O 1
ATOM 2040 N N . TRP A 1 253 ? -19.724 7.714 -1.436 1.00 92.88 253 TRP A N 1
ATOM 2041 C CA . TRP A 1 253 ? -18.584 8.416 -2.000 1.00 92.88 253 TRP A CA 1
ATOM 2042 C C . TRP A 1 253 ? -18.881 8.886 -3.437 1.00 92.88 253 TRP A C 1
ATOM 2044 O O . TRP A 1 253 ? -19.746 8.328 -4.110 1.00 92.88 253 TRP A O 1
ATOM 2054 N N . ASP A 1 254 ? -18.191 9.919 -3.918 1.00 90.50 254 ASP A N 1
ATOM 2055 C CA . ASP A 1 254 ? -18.431 10.522 -5.240 1.00 90.50 254 ASP A CA 1
ATOM 2056 C C . ASP A 1 254 ? -17.627 9.864 -6.381 1.00 90.50 254 ASP A C 1
ATOM 2058 O O . ASP A 1 254 ? -17.827 10.190 -7.555 1.00 90.50 254 ASP A O 1
ATOM 2062 N N . GLY A 1 255 ? -16.737 8.925 -6.051 1.00 91.00 255 GLY A N 1
ATOM 2063 C CA . GLY A 1 255 ? -15.848 8.268 -7.009 1.00 91.00 255 GLY A CA 1
ATOM 2064 C C . GLY A 1 255 ? -14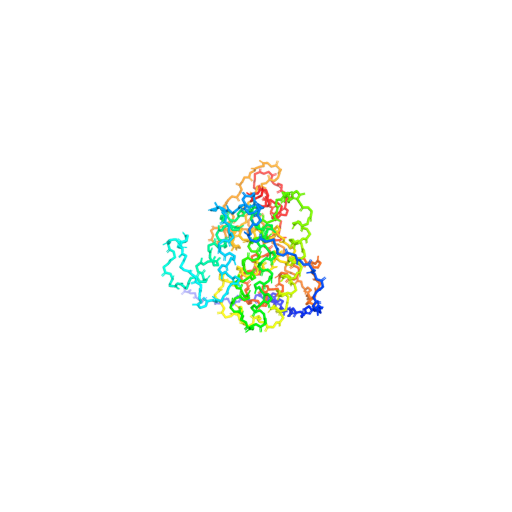.581 9.065 -7.345 1.00 91.00 255 GLY A C 1
ATOM 2065 O O . GLY A 1 255 ? -13.819 8.618 -8.201 1.00 91.00 255 GLY A O 1
ATOM 2066 N N . VAL A 1 256 ? -14.363 10.237 -6.727 1.00 91.31 256 VAL A N 1
ATOM 2067 C CA . VAL A 1 256 ? -13.292 11.188 -7.095 1.00 91.31 256 VAL A CA 1
ATOM 2068 C C . VAL A 1 256 ? -12.549 11.755 -5.880 1.00 91.31 256 VAL A C 1
ATOM 2070 O O . VAL A 1 256 ? -11.319 11.786 -5.863 1.00 91.31 256 VAL A O 1
ATOM 2073 N N . SER A 1 257 ? -13.265 12.254 -4.872 1.00 91.75 257 SER A N 1
ATOM 2074 C CA . SER A 1 257 ? -12.700 13.018 -3.760 1.00 91.75 257 SER A CA 1
ATOM 2075 C C . SER A 1 257 ? -11.940 12.128 -2.783 1.00 91.75 257 SER A C 1
ATOM 2077 O O . SER A 1 257 ? -12.524 11.309 -2.084 1.00 91.75 257 SER A O 1
ATOM 2079 N N . LEU A 1 258 ? -10.636 12.346 -2.647 1.00 92.56 258 LEU A N 1
ATOM 2080 C CA . LEU A 1 258 ? -9.800 11.613 -1.689 1.00 92.56 258 LEU A CA 1
ATOM 2081 C C . LEU A 1 258 ? -9.716 12.298 -0.313 1.00 92.56 258 LEU A C 1
ATOM 2083 O O . LEU A 1 258 ? -8.864 11.944 0.491 1.00 92.56 258 LEU A O 1
ATOM 2087 N N . ALA A 1 259 ? -10.558 13.303 -0.044 1.00 92.75 259 ALA A N 1
ATOM 2088 C CA . ALA A 1 259 ? -10.470 14.114 1.174 1.00 92.75 259 ALA A CA 1
ATOM 2089 C C . ALA A 1 259 ? -10.911 13.371 2.448 1.00 92.75 259 ALA A C 1
ATOM 2091 O O . ALA A 1 259 ? -10.432 13.694 3.532 1.00 92.75 259 ALA A O 1
ATOM 2092 N N . ASP A 1 260 ? -11.823 12.402 2.323 1.00 93.56 260 ASP A N 1
ATOM 2093 C CA . ASP A 1 260 ? -12.283 11.566 3.433 1.00 93.56 260 ASP A CA 1
ATOM 2094 C C . ASP A 1 260 ? -11.778 10.129 3.251 1.00 93.56 260 ASP A C 1
ATOM 2096 O O . ASP A 1 260 ? -12.412 9.308 2.580 1.00 93.56 260 ASP A O 1
ATOM 2100 N N . GLY A 1 261 ? -10.620 9.854 3.864 1.00 92.81 261 GLY A N 1
ATOM 2101 C CA . GLY A 1 261 ? -9.957 8.550 3.916 1.00 92.81 261 GLY A CA 1
ATOM 2102 C C . GLY A 1 261 ? -10.884 7.396 4.287 1.00 92.81 261 GLY A C 1
ATOM 2103 O O . GLY A 1 261 ? -10.899 6.355 3.630 1.00 92.81 261 GLY A O 1
ATOM 2104 N N . LYS A 1 262 ? -11.699 7.594 5.329 1.00 93.81 262 LYS A N 1
ATOM 2105 C CA . LYS A 1 262 ? -12.625 6.576 5.829 1.00 93.81 262 LYS A CA 1
ATOM 2106 C C . LYS A 1 262 ? -13.693 6.287 4.777 1.00 93.81 262 LYS A C 1
ATOM 2108 O O . LYS A 1 262 ? -13.926 5.125 4.445 1.00 93.81 262 LYS A O 1
ATOM 2113 N N . LEU A 1 263 ? -14.331 7.322 4.234 1.00 94.25 263 LEU A N 1
ATOM 2114 C CA . LEU A 1 263 ? -15.443 7.165 3.297 1.00 94.25 263 LEU A CA 1
ATOM 2115 C C . LEU A 1 263 ? -15.045 6.402 2.026 1.00 94.25 263 LEU A C 1
ATOM 2117 O O . LEU A 1 263 ? -15.721 5.433 1.658 1.00 94.25 263 LEU A O 1
ATOM 2121 N N . TRP A 1 264 ? -13.961 6.804 1.353 1.00 95.00 264 TRP A N 1
ATOM 2122 C CA . TRP A 1 264 ? -13.568 6.139 0.106 1.00 95.00 264 TRP A CA 1
ATOM 2123 C C . TRP A 1 264 ? -13.005 4.733 0.364 1.00 95.00 264 TRP A C 1
ATOM 2125 O O . TRP A 1 264 ? -13.242 3.834 -0.443 1.00 95.00 264 TRP A O 1
ATOM 2135 N N . LEU A 1 265 ? -12.352 4.488 1.509 1.00 95.94 265 LEU A N 1
ATOM 2136 C CA . LEU A 1 265 ? -11.834 3.160 1.851 1.00 95.94 265 LEU A CA 1
ATOM 2137 C C . LEU A 1 265 ? -12.960 2.142 2.070 1.00 95.94 265 LEU A C 1
ATOM 2139 O O . LEU A 1 265 ? -12.898 1.035 1.536 1.00 95.94 265 LEU A O 1
ATOM 2143 N N . PHE A 1 266 ? -14.026 2.516 2.785 1.00 95.69 266 PHE A N 1
ATOM 2144 C CA . PHE A 1 266 ? -15.211 1.657 2.907 1.00 95.69 266 PHE A CA 1
ATOM 2145 C C . PHE A 1 266 ? -15.832 1.350 1.536 1.00 95.69 266 PHE A C 1
ATOM 2147 O O . PHE A 1 266 ? -16.246 0.218 1.287 1.00 95.69 266 PHE A O 1
ATOM 2154 N N . ASN A 1 267 ? -15.847 2.324 0.618 1.00 94.38 267 ASN A N 1
ATOM 2155 C CA . ASN A 1 267 ? -16.321 2.104 -0.750 1.00 94.38 267 ASN A CA 1
ATOM 2156 C C . ASN A 1 267 ? -15.404 1.154 -1.534 1.00 94.38 267 ASN A C 1
ATOM 2158 O O . ASN A 1 267 ? -15.911 0.288 -2.244 1.00 94.38 267 ASN A O 1
ATOM 2162 N N . LEU A 1 268 ? -14.081 1.247 -1.367 1.00 95.94 268 LEU A N 1
ATOM 2163 C CA . LEU A 1 268 ? -13.132 0.310 -1.970 1.00 95.94 268 LEU A CA 1
ATOM 2164 C C . LEU A 1 268 ? -13.364 -1.125 -1.474 1.00 95.94 268 LEU A C 1
ATOM 2166 O O . LEU A 1 268 ? -13.457 -2.042 -2.286 1.00 95.94 268 LEU A O 1
ATOM 2170 N N . PHE A 1 269 ? -13.531 -1.332 -0.166 1.00 96.19 269 PHE A N 1
ATOM 2171 C CA . PHE A 1 269 ? -13.830 -2.661 0.386 1.00 96.19 269 PHE A CA 1
ATOM 2172 C C . PHE A 1 269 ? -15.181 -3.209 -0.090 1.00 96.19 269 PHE A C 1
ATOM 2174 O O . PHE A 1 269 ? -15.294 -4.402 -0.382 1.00 96.19 269 PHE A O 1
ATOM 2181 N N . ALA A 1 270 ? -16.186 -2.343 -0.246 1.00 94.12 270 ALA A N 1
A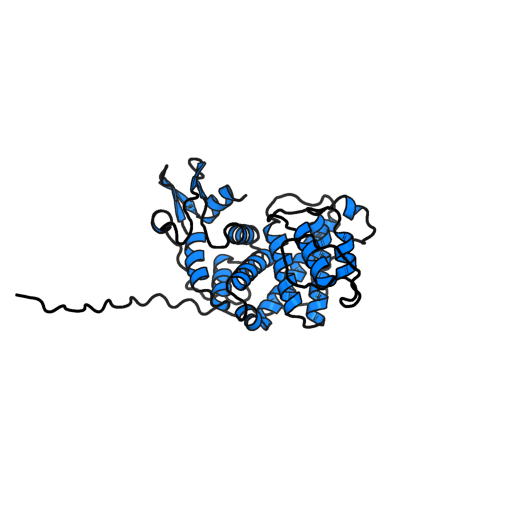TOM 2182 C CA . ALA A 1 270 ? -17.456 -2.720 -0.853 1.00 94.12 270 ALA A CA 1
ATOM 2183 C C . ALA A 1 270 ? -17.292 -3.147 -2.322 1.00 94.12 270 ALA A C 1
ATOM 2185 O O . ALA A 1 270 ? -17.879 -4.145 -2.737 1.00 94.12 270 ALA A O 1
ATOM 2186 N N . LEU A 1 271 ? -16.470 -2.439 -3.107 1.00 94.38 271 LEU A N 1
ATOM 2187 C CA . LEU A 1 271 ? -16.152 -2.830 -4.485 1.00 94.38 271 LEU A CA 1
ATOM 2188 C C . LEU A 1 271 ? -15.363 -4.146 -4.557 1.00 94.38 271 LEU A C 1
ATOM 2190 O O . LEU A 1 271 ? -15.469 -4.856 -5.548 1.00 94.38 271 LEU A O 1
ATOM 2194 N N . LEU A 1 272 ? -14.584 -4.495 -3.534 1.00 95.25 272 LEU A N 1
ATOM 2195 C CA . LEU A 1 272 ? -13.825 -5.752 -3.472 1.00 95.25 272 LEU A CA 1
ATOM 2196 C C . LEU A 1 272 ? -14.656 -6.959 -3.002 1.00 95.25 272 LEU A C 1
ATOM 2198 O O . LEU A 1 272 ? -14.136 -8.081 -2.962 1.00 95.25 272 LEU A O 1
ATOM 2202 N N . ASP A 1 273 ? -15.931 -6.731 -2.670 1.00 94.12 273 ASP A N 1
ATOM 2203 C CA . ASP A 1 273 ? -16.841 -7.715 -2.073 1.00 94.12 273 ASP A CA 1
ATOM 2204 C C . ASP A 1 273 ? -16.287 -8.313 -0.762 1.00 94.12 273 ASP A C 1
ATOM 2206 O O . ASP A 1 273 ? -16.449 -9.497 -0.466 1.00 94.12 273 ASP A O 1
ATOM 2210 N N . ASP A 1 274 ? -15.598 -7.492 0.042 1.00 95.50 274 ASP A N 1
ATOM 2211 C CA . ASP A 1 274 ? -15.021 -7.899 1.329 1.00 95.50 274 ASP A CA 1
ATOM 2212 C C . ASP A 1 274 ? -15.875 -7.393 2.499 1.00 95.50 274 ASP A C 1
ATOM 2214 O O . ASP A 1 274 ? -15.549 -6.425 3.191 1.00 95.50 274 ASP A O 1
ATOM 2218 N N . THR A 1 275 ? -17.012 -8.061 2.715 1.00 94.00 275 THR A N 1
ATOM 2219 C CA . THR A 1 275 ? -17.948 -7.712 3.801 1.00 94.00 275 THR A CA 1
ATOM 2220 C C . THR A 1 275 ? -17.316 -7.861 5.185 1.00 94.00 275 THR A C 1
ATOM 2222 O O . THR A 1 275 ? -17.569 -7.042 6.066 1.00 94.00 275 THR A O 1
ATOM 2225 N N . GLU A 1 276 ? -16.477 -8.881 5.378 1.00 95.38 276 GLU A N 1
ATOM 2226 C CA . GLU A 1 276 ? -15.752 -9.070 6.636 1.00 95.38 276 GLU A CA 1
ATOM 2227 C C . GLU A 1 276 ? -14.755 -7.930 6.862 1.00 95.38 276 GLU A C 1
ATOM 2229 O O . GLU A 1 276 ? -14.706 -7.362 7.950 1.00 95.38 276 GLU A O 1
ATOM 2234 N N . GLY A 1 277 ? -14.007 -7.543 5.828 1.00 96.00 277 GLY A N 1
ATOM 2235 C CA . GLY A 1 277 ? -13.081 -6.422 5.901 1.00 96.00 277 GLY A CA 1
ATOM 2236 C C . GLY A 1 277 ? -13.786 -5.114 6.257 1.00 96.00 277 GLY A C 1
ATOM 2237 O O . GLY A 1 277 ? -13.314 -4.398 7.137 1.00 96.00 277 GLY A O 1
ATOM 2238 N N . MET A 1 278 ? -14.963 -4.842 5.677 1.00 95.56 278 MET A N 1
ATOM 2239 C CA . MET A 1 278 ? -15.783 -3.686 6.070 1.00 95.56 278 MET A CA 1
ATOM 2240 C C . MET A 1 278 ? -16.193 -3.728 7.548 1.00 95.56 278 MET A C 1
ATOM 2242 O O . MET A 1 278 ? -16.114 -2.709 8.231 1.00 95.56 278 MET A O 1
ATOM 2246 N N . GLU A 1 279 ? -16.610 -4.887 8.066 1.00 95.50 279 GLU A N 1
ATOM 2247 C CA . GLU A 1 279 ? -16.951 -5.018 9.488 1.00 95.50 279 GLU A CA 1
ATOM 2248 C C . GLU A 1 279 ? -15.736 -4.770 10.390 1.00 95.50 279 GLU A C 1
ATOM 2250 O O . GLU A 1 279 ? -15.851 -4.119 11.433 1.00 95.50 279 GLU A O 1
ATOM 2255 N N . ARG A 1 280 ? -14.563 -5.266 9.993 1.00 96.56 280 ARG A N 1
ATOM 2256 C CA . ARG A 1 280 ? -13.323 -5.077 10.748 1.00 96.56 280 ARG A CA 1
ATOM 2257 C C . ARG A 1 280 ? -12.854 -3.627 10.712 1.00 96.56 280 ARG A C 1
ATOM 2259 O O . ARG A 1 280 ? -12.463 -3.110 11.754 1.00 96.56 280 ARG A O 1
ATOM 2266 N N . LEU A 1 281 ? -12.993 -2.927 9.584 1.00 97.06 281 LEU A N 1
ATOM 2267 C CA . LEU A 1 281 ? -12.699 -1.491 9.496 1.00 97.06 281 LEU A CA 1
ATOM 2268 C C . LEU A 1 281 ? -13.490 -0.669 10.524 1.00 97.06 281 LEU A C 1
ATOM 2270 O O . LEU A 1 281 ? -12.955 0.295 11.069 1.00 97.06 281 LEU A O 1
ATOM 2274 N N . CYS A 1 282 ? -14.722 -1.063 10.866 1.00 97.25 282 CYS A N 1
ATOM 2275 C CA . CYS A 1 282 ? -15.483 -0.391 11.923 1.00 97.25 282 CYS A CA 1
ATOM 2276 C C . CYS A 1 282 ? -14.775 -0.421 13.290 1.00 97.25 282 CYS A C 1
ATOM 2278 O O . CYS A 1 282 ? -14.927 0.521 14.065 1.00 97.25 282 CYS A O 1
ATOM 2280 N N . TYR A 1 283 ? -13.984 -1.457 13.590 1.00 97.56 283 TYR A N 1
ATOM 2281 C CA . TYR A 1 283 ? -13.145 -1.481 14.792 1.00 97.56 283 TYR A CA 1
ATOM 2282 C C . TYR A 1 283 ? -11.922 -0.570 14.658 1.00 97.56 283 TYR A C 1
ATOM 2284 O O . TYR A 1 283 ? -11.631 0.170 15.589 1.00 97.56 283 TYR A O 1
ATOM 2292 N N . TYR A 1 284 ? -11.249 -0.551 13.504 1.00 97.12 284 TYR A N 1
ATOM 2293 C CA . TYR A 1 284 ? -10.065 0.297 13.280 1.00 97.12 284 TYR A CA 1
ATOM 2294 C C . TYR A 1 284 ? -10.373 1.791 13.413 1.00 97.12 284 TYR A C 1
ATOM 2296 O O . TYR A 1 284 ? -9.550 2.560 13.907 1.00 97.12 284 TYR A O 1
ATOM 2304 N N . PHE A 1 285 ? -11.575 2.196 13.000 1.00 97.12 285 PHE A N 1
ATOM 2305 C CA . PHE A 1 285 ? -12.072 3.563 13.161 1.00 97.12 285 PHE A CA 1
ATOM 2306 C C . PHE A 1 285 ? -12.840 3.789 14.473 1.00 97.12 285 PHE A C 1
ATOM 2308 O O . PHE A 1 285 ? -13.399 4.869 14.656 1.00 97.12 285 PHE A O 1
ATOM 2315 N N . GLY A 1 286 ? -12.907 2.785 15.351 1.00 97.56 286 GLY A N 1
ATOM 2316 C CA . GLY A 1 286 ? -13.624 2.830 16.622 1.00 97.56 286 GLY A CA 1
ATOM 2317 C C . GLY A 1 286 ? -12.844 3.493 17.759 1.00 97.56 286 GLY A C 1
ATOM 2318 O O . GLY A 1 286 ? -11.751 4.039 17.576 1.00 97.56 286 GLY A O 1
ATOM 2319 N N . THR A 1 287 ? -13.412 3.400 18.959 1.00 98.38 287 THR A N 1
ATOM 2320 C CA . THR A 1 287 ? -12.847 3.957 20.195 1.00 98.38 287 THR A CA 1
ATOM 2321 C C . THR A 1 287 ? -12.489 2.830 21.153 1.00 98.38 287 THR A C 1
ATOM 2323 O O . THR A 1 287 ? -13.356 2.062 21.565 1.00 98.38 287 THR A O 1
ATOM 2326 N N . TYR A 1 288 ? -11.217 2.745 21.529 1.00 98.25 288 TYR A N 1
ATOM 2327 C CA . TYR A 1 288 ? -10.709 1.818 22.535 1.00 98.25 288 TYR A CA 1
ATOM 2328 C C . TYR A 1 288 ? -10.866 2.399 23.940 1.00 98.25 288 TYR A C 1
ATOM 2330 O O . TYR A 1 288 ? -10.620 3.586 24.144 1.00 98.25 288 TYR A O 1
ATOM 2338 N N . THR A 1 289 ? -11.231 1.557 24.908 1.00 98.19 289 THR A N 1
ATOM 2339 C CA . THR A 1 289 ? -11.211 1.862 26.344 1.00 98.19 289 THR A CA 1
ATOM 2340 C C . THR A 1 289 ? -10.195 0.960 27.039 1.00 98.19 289 THR A C 1
ATOM 2342 O O . THR A 1 289 ? -10.344 -0.261 27.051 1.00 98.19 289 THR A O 1
ATOM 2345 N N . CYS A 1 290 ? -9.175 1.560 27.651 1.00 97.44 290 CYS A N 1
ATOM 2346 C CA . CYS A 1 290 ? -8.119 0.821 28.328 1.00 97.44 290 CYS A CA 1
ATOM 2347 C C . CYS A 1 290 ? -8.646 0.078 29.568 1.00 97.44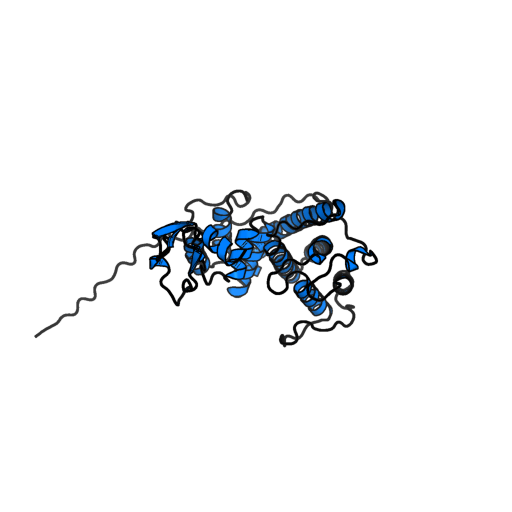 290 CYS A C 1
ATOM 2349 O O . CYS A 1 290 ? -9.230 0.722 30.445 1.00 97.44 290 CYS A O 1
ATOM 2351 N N . PRO A 1 291 ? -8.396 -1.237 29.712 1.00 95.94 291 PRO A N 1
ATOM 2352 C CA . PRO A 1 291 ? -8.871 -1.999 30.865 1.00 95.94 291 PRO A CA 1
ATOM 2353 C C . PRO A 1 291 ? -8.151 -1.628 32.172 1.00 95.94 291 PRO A C 1
ATOM 2355 O O . PRO A 1 291 ? -8.727 -1.788 33.245 1.00 95.94 291 PRO A O 1
ATOM 2358 N N . GLU A 1 292 ? -6.923 -1.103 32.094 1.00 96.56 292 GLU A N 1
ATOM 2359 C CA . GLU A 1 292 ? -6.103 -0.779 33.270 1.00 96.56 292 GLU A CA 1
ATOM 2360 C C . GLU A 1 292 ? -6.435 0.592 33.873 1.00 96.56 292 GLU A C 1
ATOM 2362 O O . GLU A 1 292 ? -6.570 0.729 35.089 1.00 96.56 292 GLU A O 1
ATOM 2367 N N . CYS A 1 293 ? -6.571 1.626 33.036 1.00 97.12 293 CYS A N 1
ATOM 2368 C CA . CYS A 1 293 ? -6.776 3.002 33.505 1.00 97.12 293 CYS A CA 1
ATOM 2369 C C . CYS A 1 293 ? -8.105 3.636 33.073 1.00 97.12 293 CYS A C 1
ATOM 2371 O O . CYS A 1 293 ? -8.419 4.734 33.531 1.00 97.12 293 CYS A O 1
ATOM 2373 N N . GLY A 1 294 ? -8.886 2.977 32.211 1.00 97.00 294 GLY A N 1
ATOM 2374 C CA . GLY A 1 294 ? -10.148 3.502 31.682 1.00 97.00 294 GLY A CA 1
ATOM 2375 C C . GLY A 1 294 ? -10.002 4.607 30.630 1.00 97.00 294 GLY A C 1
ATOM 2376 O O . GLY A 1 294 ? -11.016 5.154 30.204 1.00 97.00 294 GLY A O 1
ATOM 2377 N N . GLU A 1 295 ? -8.776 4.947 30.213 1.00 97.25 295 GLU A N 1
ATOM 2378 C CA . GLU A 1 295 ? -8.525 5.954 29.174 1.00 97.25 295 GLU A CA 1
ATOM 2379 C C . GLU A 1 295 ? -9.195 5.550 27.858 1.00 97.25 295 GLU A C 1
ATOM 2381 O O . GLU A 1 295 ? -9.093 4.394 27.437 1.00 97.25 295 GLU A O 1
ATOM 2386 N N . GLN A 1 296 ? -9.848 6.509 27.202 1.00 97.94 296 GLN A N 1
ATOM 2387 C CA . GLN A 1 296 ? -10.463 6.309 25.896 1.00 97.94 296 GLN A CA 1
ATOM 2388 C C . GLN A 1 296 ? -9.627 6.964 24.802 1.00 97.94 296 GLN A C 1
ATOM 2390 O O . GLN A 1 296 ? -9.261 8.132 24.906 1.00 97.94 296 GLN A O 1
ATOM 2395 N N . THR A 1 297 ? -9.348 6.235 23.726 1.00 96.88 297 THR A N 1
ATOM 2396 C CA . THR A 1 297 ? -8.571 6.753 22.595 1.00 96.88 297 THR A CA 1
ATOM 2397 C C . THR A 1 297 ? -9.091 6.172 21.282 1.00 96.88 297 THR A C 1
ATOM 2399 O O . THR A 1 297 ? -9.596 5.043 21.282 1.00 96.88 297 THR A O 1
ATOM 2402 N N . PRO A 1 298 ? -9.002 6.896 20.150 1.00 97.38 298 PRO A N 1
ATOM 2403 C CA . PRO A 1 298 ? -9.237 6.285 18.850 1.00 97.38 298 PRO A CA 1
ATOM 2404 C C . PRO A 1 298 ? -8.331 5.067 18.695 1.00 97.38 298 PRO A C 1
ATOM 2406 O O . PRO A 1 298 ? -7.137 5.156 18.988 1.00 97.38 298 PRO A O 1
ATOM 2409 N N . VAL A 1 299 ? -8.886 3.950 18.216 1.00 97.38 299 VAL A N 1
ATOM 2410 C CA . VAL A 1 299 ? -8.124 2.708 18.013 1.00 97.38 299 VAL A CA 1
ATOM 2411 C C . VAL A 1 299 ? -6.861 3.021 17.232 1.00 97.38 299 VAL A C 1
ATOM 2413 O O . VAL A 1 299 ? -5.773 2.780 17.735 1.00 97.38 299 VAL A O 1
ATOM 2416 N N . PHE A 1 300 ? -7.004 3.706 16.097 1.00 93.94 300 PHE A N 1
ATOM 2417 C CA . PHE A 1 300 ? -5.890 4.127 15.257 1.00 93.94 300 PHE A CA 1
ATOM 2418 C C . PHE A 1 300 ? -4.740 4.815 16.013 1.00 93.94 300 PHE A C 1
ATOM 2420 O O . PHE A 1 300 ? -3.589 4.469 15.790 1.00 93.94 300 PHE A O 1
ATOM 2427 N N . THR A 1 301 ? -5.027 5.730 16.944 1.00 94.38 301 THR A N 1
ATOM 2428 C CA . THR A 1 301 ? -3.998 6.445 17.718 1.00 94.38 301 THR A CA 1
ATOM 2429 C C . THR A 1 301 ? -3.240 5.523 18.669 1.00 94.38 301 THR A C 1
ATOM 2431 O O . THR A 1 301 ? -2.016 5.587 18.752 1.00 94.38 301 THR A O 1
ATOM 2434 N N . GLY A 1 302 ? -3.945 4.649 19.389 1.00 96.00 302 GLY A N 1
ATOM 2435 C CA . GLY A 1 302 ? -3.288 3.682 20.274 1.00 96.00 302 GLY A CA 1
ATOM 2436 C C . GLY A 1 302 ? -2.464 2.650 19.499 1.00 96.00 302 GLY A C 1
ATOM 2437 O O . GLY A 1 302 ? -1.431 2.168 19.956 1.00 96.00 302 GLY A O 1
ATOM 2438 N N . MET A 1 303 ? -2.922 2.351 18.294 1.00 96.94 303 MET A N 1
ATOM 2439 C CA . MET A 1 303 ? -2.325 1.406 17.373 1.00 96.94 303 MET A CA 1
ATOM 2440 C C . MET A 1 303 ? -1.066 2.025 16.717 1.00 96.94 303 MET A C 1
ATOM 2442 O O . MET A 1 303 ? -0.046 1.348 16.608 1.00 96.94 303 MET A O 1
ATOM 2446 N N . GLU A 1 304 ? -1.075 3.324 16.376 1.00 94.06 304 GLU A N 1
ATOM 2447 C CA . GLU A 1 304 ? 0.136 4.070 15.987 1.00 94.06 304 GLU A CA 1
ATOM 2448 C C . GLU A 1 304 ? 1.221 3.933 17.064 1.00 94.06 304 GLU A C 1
ATOM 2450 O O . GLU A 1 304 ? 2.348 3.607 16.727 1.00 94.06 304 GLU A O 1
ATOM 2455 N N . GLY A 1 305 ? 0.882 4.077 18.351 1.00 93.31 305 GLY A N 1
ATOM 2456 C CA . GLY A 1 305 ? 1.847 3.903 19.446 1.00 93.31 305 GLY A CA 1
ATOM 2457 C C . GLY A 1 305 ? 2.400 2.480 19.614 1.00 93.31 305 GLY A C 1
ATOM 2458 O O . GLY A 1 305 ? 3.398 2.301 20.307 1.00 93.31 305 GLY A O 1
ATOM 2459 N N . TYR A 1 306 ? 1.762 1.471 19.012 1.00 95.38 306 TYR A N 1
ATOM 2460 C CA . TYR A 1 306 ? 2.252 0.091 19.007 1.00 95.38 306 TYR A CA 1
ATOM 2461 C C . TYR A 1 306 ? 3.188 -0.185 17.821 1.00 95.38 306 TYR A C 1
ATOM 2463 O O . TYR A 1 306 ? 4.211 -0.851 17.981 1.00 95.38 306 TYR A O 1
ATOM 2471 N N . PHE A 1 307 ? 2.840 0.304 16.625 1.00 92.44 307 PHE A N 1
ATOM 2472 C CA . PHE A 1 307 ? 3.545 -0.046 15.386 1.00 92.44 307 PHE A CA 1
ATOM 2473 C C . PHE A 1 307 ? 4.553 1.007 14.887 1.00 92.44 307 PHE A C 1
ATOM 2475 O O . PHE A 1 307 ? 5.397 0.650 14.060 1.00 92.44 307 PHE A O 1
ATOM 2482 N N . LEU A 1 308 ? 4.475 2.270 15.330 1.00 88.50 308 LEU A N 1
ATOM 2483 C CA . LEU A 1 308 ? 5.328 3.390 14.887 1.00 88.50 308 LEU A CA 1
ATOM 2484 C C . LEU A 1 308 ? 6.171 3.967 16.027 1.00 88.50 308 LEU A C 1
ATOM 2486 O O . LEU A 1 308 ? 7.361 4.249 15.749 1.00 88.50 308 LEU A O 1
#

Radius of gyration: 22.09 Å; Cα contacts (8 Å, |Δi|>4): 451; chains: 1; bounding box: 73×53×56 Å